Protein AF-A0A8W8P7L7-F1 (afdb_monomer_lite)

Organism: Magallana gigas (NCBI:txid29159)

Foldseek 3Di:
DPPPPPWAKDQLDQDDPVLLVVLLVLLLVLLLVLLVVVLVVLVVLCVVLVVPDDDDDDDDPDDDPPVVCVPPDDDDPPVVVVVVVPPDPDDPPVVVVVVVVVSVVSNLLSCLLCVLVVPDDPVRLSVQSSVLSNLCSQFLSVLSSFFPDSVLSSLLSNLLSLLLSQQSSDNPRHDGSLSSNVSSQPGQRDDDPCLQQDKTFGSMWIQDPVRDTDTQIDGSRCLSHQAWEWDQDPVVSDIWTWWFPDPPPRGRPCVRNAYTYFGWDQDPVVRFIDGRPRVCCQPPPPPIGTDDDDCSRPSNVDDDPRDPPGDPDPDPDD

Structure (mmCIF, N/CA/C/O backbone):
data_AF-A0A8W8P7L7-F1
#
_entry.id   AF-A0A8W8P7L7-F1
#
loop_
_atom_site.group_PDB
_atom_site.id
_atom_site.type_symbol
_atom_site.label_atom_id
_atom_site.label_alt_id
_atom_site.label_comp_id
_atom_site.label_asym_id
_atom_site.label_entity_id
_atom_site.label_seq_id
_atom_site.pdbx_PDB_ins_code
_atom_site.Cartn_x
_atom_site.Cartn_y
_atom_site.Cartn_z
_atom_site.occupancy
_atom_site.B_iso_or_equiv
_atom_site.auth_seq_id
_atom_site.auth_comp_id
_atom_site.auth_asym_id
_atom_site.auth_atom_id
_atom_site.pdbx_PDB_model_num
ATOM 1 N N . LYS A 1 1 ? 11.503 -33.683 -28.037 1.00 36.38 1 LYS A N 1
ATOM 2 C CA . LYS A 1 1 ? 11.821 -32.640 -27.029 1.00 36.38 1 LYS A CA 1
ATOM 3 C C . LYS A 1 1 ? 10.905 -31.449 -27.290 1.00 36.38 1 LYS A C 1
ATOM 5 O O . LYS A 1 1 ? 11.179 -30.701 -28.213 1.00 36.38 1 LYS A O 1
ATOM 10 N N . ILE A 1 2 ? 9.796 -31.320 -26.560 1.00 34.41 2 ILE A N 1
ATOM 11 C CA . ILE A 1 2 ? 8.957 -30.115 -26.628 1.00 34.41 2 ILE A CA 1
ATOM 12 C C . ILE A 1 2 ? 9.784 -29.004 -25.978 1.00 34.41 2 ILE A C 1
ATOM 14 O O . ILE A 1 2 ? 10.125 -29.116 -24.797 1.00 34.41 2 ILE A O 1
ATOM 18 N N . SER A 1 3 ? 10.207 -27.997 -26.749 1.00 38.12 3 SER A N 1
ATOM 19 C CA . SER A 1 3 ? 10.795 -26.798 -26.158 1.00 38.12 3 SER A CA 1
ATOM 20 C C . SER A 1 3 ? 9.755 -26.236 -25.200 1.00 38.12 3 SER A C 1
ATOM 22 O O . SER A 1 3 ? 8.607 -26.009 -25.576 1.00 38.12 3 SER A O 1
ATOM 24 N N . LYS A 1 4 ? 10.127 -26.048 -23.932 1.00 45.44 4 LYS A N 1
ATOM 25 C CA . LYS A 1 4 ? 9.378 -25.145 -23.061 1.00 45.44 4 LYS A CA 1
ATOM 26 C C . LYS A 1 4 ? 9.536 -23.764 -23.688 1.00 45.44 4 LYS A C 1
ATOM 28 O O . LYS A 1 4 ? 10.520 -23.083 -23.401 1.00 45.44 4 LYS A O 1
ATOM 33 N N . ASP A 1 5 ? 8.643 -23.414 -24.611 1.00 45.31 5 ASP A N 1
ATOM 34 C CA . ASP A 1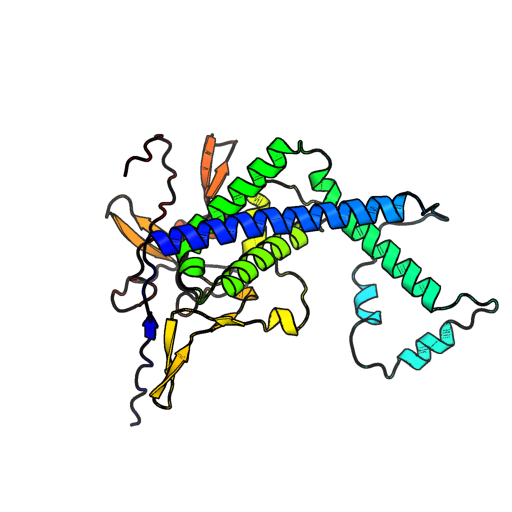 5 ? 8.558 -22.070 -25.161 1.00 45.31 5 ASP A CA 1
ATOM 35 C C . ASP A 1 5 ? 8.476 -21.133 -23.960 1.00 45.31 5 ASP A C 1
ATOM 37 O O . ASP A 1 5 ? 7.586 -21.229 -23.112 1.00 45.31 5 ASP A O 1
ATOM 41 N N . LYS A 1 6 ? 9.517 -20.314 -23.807 1.00 53.34 6 LYS A N 1
ATOM 42 C CA . LYS A 1 6 ? 9.618 -19.360 -22.711 1.00 53.34 6 LYS A CA 1
ATOM 43 C C . LYS A 1 6 ? 8.417 -18.435 -22.846 1.00 53.34 6 LYS A C 1
ATOM 45 O O . LYS A 1 6 ? 8.365 -17.657 -23.793 1.00 53.34 6 LYS A O 1
ATOM 50 N N . THR A 1 7 ? 7.472 -18.515 -21.911 1.00 58.00 7 THR A N 1
ATOM 51 C CA . THR A 1 7 ? 6.359 -17.566 -21.821 1.00 58.00 7 THR A CA 1
ATOM 52 C C . THR A 1 7 ? 6.950 -16.161 -21.760 1.00 58.00 7 THR A C 1
ATOM 54 O O . THR A 1 7 ? 7.559 -15.782 -20.752 1.00 58.00 7 THR A O 1
ATOM 57 N N . SER A 1 8 ? 6.847 -15.413 -22.855 1.00 69.69 8 SER A N 1
ATOM 58 C CA . SER A 1 8 ? 7.328 -14.040 -22.919 1.00 69.69 8 SER A CA 1
ATOM 59 C C . SER A 1 8 ? 6.357 -13.153 -22.148 1.00 69.69 8 SER A C 1
ATOM 61 O O . SER A 1 8 ? 5.135 -13.306 -22.242 1.00 69.69 8 SER A O 1
ATOM 63 N N . LYS A 1 9 ? 6.908 -12.248 -21.340 1.00 77.44 9 LYS A N 1
ATOM 64 C CA . LYS A 1 9 ? 6.133 -11.201 -20.679 1.00 77.44 9 LYS A CA 1
ATOM 65 C C . LYS A 1 9 ? 6.416 -9.875 -21.355 1.00 77.44 9 LYS A C 1
ATOM 67 O O . LYS A 1 9 ? 7.559 -9.609 -21.722 1.00 77.44 9 LYS A O 1
ATOM 72 N N . ARG A 1 10 ? 5.392 -9.039 -21.471 1.00 82.25 10 ARG A N 1
ATOM 73 C CA . ARG A 1 10 ? 5.502 -7.684 -22.010 1.00 82.25 10 ARG A CA 1
ATOM 74 C C . ARG A 1 10 ? 4.549 -6.763 -21.263 1.00 82.25 10 ARG A C 1
ATOM 76 O O . ARG A 1 10 ? 3.478 -7.191 -20.856 1.00 82.25 10 ARG A O 1
ATOM 83 N N . ILE A 1 11 ? 4.918 -5.502 -21.104 1.00 80.69 11 ILE A N 1
ATOM 84 C CA . ILE A 1 11 ? 4.016 -4.456 -20.616 1.00 80.69 11 ILE A CA 1
ATOM 85 C C . ILE A 1 11 ? 3.294 -3.859 -21.837 1.00 80.69 11 ILE A C 1
ATOM 87 O O . ILE A 1 11 ? 3.964 -3.485 -22.801 1.00 80.69 11 ILE A O 1
ATOM 91 N N . ARG A 1 12 ? 1.946 -3.834 -21.846 1.00 78.81 12 ARG A N 1
ATOM 92 C CA . ARG A 1 12 ? 1.149 -3.326 -22.992 1.00 78.81 12 ARG A CA 1
ATOM 93 C C . ARG A 1 12 ? 1.511 -1.885 -23.327 1.00 78.81 12 ARG A C 1
ATOM 95 O O . ARG A 1 12 ? 1.816 -1.580 -24.475 1.00 78.81 12 ARG A O 1
ATOM 102 N N . CYS A 1 13 ? 1.492 -1.042 -22.305 1.00 77.38 13 CYS A N 1
ATOM 103 C CA . CYS A 1 13 ? 1.903 0.350 -22.340 1.00 77.38 13 CYS A CA 1
ATOM 104 C C . CYS A 1 13 ? 2.628 0.655 -21.030 1.00 77.38 13 CYS A C 1
ATOM 106 O O . CYS A 1 13 ? 2.104 0.381 -19.945 1.00 77.38 13 CYS A O 1
ATOM 108 N N . TYR A 1 14 ? 3.854 1.165 -21.132 1.00 82.50 14 TYR A N 1
ATOM 109 C CA . TYR A 1 14 ? 4.524 1.714 -19.961 1.00 82.50 14 TYR A CA 1
ATOM 110 C C . TYR A 1 14 ? 3.780 2.985 -19.547 1.00 82.50 14 TYR A C 1
ATOM 112 O O . TYR A 1 14 ? 3.447 3.782 -20.428 1.00 82.50 14 TYR A O 1
ATOM 120 N N . PRO A 1 15 ? 3.465 3.149 -18.253 1.00 86.56 15 PRO A N 1
ATOM 121 C CA . PRO A 1 15 ? 2.869 4.383 -17.779 1.00 86.56 15 PRO A CA 1
ATOM 122 C C . PRO A 1 15 ? 3.865 5.526 -17.976 1.00 86.56 15 PRO A C 1
ATOM 124 O O . PRO A 1 15 ? 5.057 5.360 -17.717 1.00 86.56 15 PRO A O 1
ATOM 127 N N . ASN A 1 16 ? 3.381 6.662 -18.470 1.00 90.00 16 ASN A N 1
ATOM 128 C CA . ASN A 1 16 ? 4.173 7.890 -18.515 1.00 90.00 16 ASN A CA 1
ATOM 129 C C . ASN A 1 16 ? 4.132 8.602 -17.151 1.00 90.00 16 ASN A C 1
ATOM 131 O O . ASN A 1 16 ? 3.333 8.248 -16.285 1.00 90.00 16 ASN A O 1
ATOM 135 N N . GLU A 1 17 ? 4.958 9.630 -16.972 1.00 90.25 17 GLU A N 1
ATOM 136 C CA . GLU A 1 17 ? 5.083 10.347 -15.695 1.00 90.25 17 GLU A CA 1
ATOM 137 C C . GLU A 1 17 ? 3.751 10.936 -15.200 1.00 90.25 17 GLU A C 1
ATOM 139 O O . GLU A 1 17 ? 3.424 10.830 -14.020 1.00 90.25 17 GLU A O 1
ATOM 144 N N . ALA A 1 18 ? 2.928 11.481 -16.102 1.00 92.94 18 ALA A N 1
ATOM 145 C CA . ALA A 1 18 ? 1.621 12.038 -15.750 1.00 92.94 18 ALA A CA 1
ATOM 146 C C . ALA A 1 18 ? 0.628 10.958 -15.282 1.00 92.94 18 ALA A C 1
ATOM 148 O O . ALA A 1 18 ? -0.155 11.175 -14.355 1.00 92.94 18 ALA A O 1
ATOM 149 N N . GLU A 1 19 ? 0.654 9.775 -15.903 1.00 92.62 19 GLU A N 1
ATOM 150 C CA . GLU A 1 19 ? -0.141 8.629 -15.463 1.00 92.62 19 GLU A CA 1
ATOM 151 C C . GLU A 1 19 ? 0.320 8.115 -14.098 1.00 92.62 19 GLU A C 1
ATOM 153 O O . GLU A 1 19 ? -0.528 7.788 -13.266 1.00 92.62 19 GLU A O 1
ATOM 158 N N . VAL A 1 20 ? 1.635 8.061 -13.864 1.00 94.38 20 VAL A N 1
ATOM 159 C CA . VAL A 1 20 ? 2.210 7.669 -12.571 1.00 94.38 20 VAL A CA 1
ATOM 160 C C . VAL A 1 20 ? 1.758 8.644 -11.483 1.00 94.38 20 VAL A C 1
ATOM 162 O O . VAL A 1 20 ? 1.161 8.203 -10.500 1.00 94.38 20 VAL A O 1
ATOM 165 N N . ALA A 1 21 ? 1.915 9.954 -11.699 1.00 94.94 21 ALA A N 1
ATOM 166 C CA . ALA A 1 21 ? 1.480 10.994 -10.765 1.00 94.94 21 ALA A CA 1
ATOM 167 C C . ALA A 1 21 ? -0.012 10.871 -10.407 1.00 94.94 21 ALA A C 1
ATOM 169 O O . ALA A 1 21 ? -0.375 10.853 -9.232 1.00 94.94 21 ALA A O 1
ATOM 170 N N . LYS A 1 22 ? -0.876 10.676 -11.412 1.00 96.38 22 LYS A N 1
ATOM 171 C CA . LYS A 1 22 ? -2.321 10.501 -11.205 1.00 96.38 22 LYS A CA 1
ATOM 172 C C . LYS A 1 22 ? -2.662 9.247 -10.397 1.00 96.38 22 LYS A C 1
ATOM 174 O O . LYS A 1 22 ? -3.600 9.245 -9.602 1.00 96.38 22 LYS A O 1
ATOM 179 N N . VAL A 1 23 ? -1.951 8.146 -10.634 1.00 96.38 23 VAL A N 1
ATOM 180 C CA . VAL A 1 23 ? -2.164 6.890 -9.903 1.00 96.38 23 VAL A CA 1
ATOM 181 C C . VAL A 1 23 ? -1.715 7.017 -8.446 1.00 96.38 23 VAL A C 1
ATOM 183 O O . VAL A 1 23 ? -2.402 6.502 -7.562 1.00 96.38 23 VAL A O 1
ATOM 186 N N . ILE A 1 24 ? -0.606 7.716 -8.196 1.00 96.00 24 ILE A N 1
ATOM 187 C CA . ILE A 1 24 ? -0.112 8.016 -6.848 1.00 96.00 24 ILE A CA 1
ATOM 188 C C . ILE A 1 24 ? -1.120 8.877 -6.087 1.00 96.00 24 ILE A C 1
ATOM 190 O O . ILE A 1 24 ? -1.548 8.484 -5.004 1.00 96.00 24 ILE A O 1
ATOM 194 N N . GLU A 1 25 ? -1.556 9.993 -6.673 1.00 97.25 25 GLU A N 1
ATOM 195 C CA . GLU A 1 25 ? -2.561 10.884 -6.082 1.00 97.25 25 GLU A CA 1
ATOM 196 C C . GLU A 1 25 ? -3.833 10.106 -5.717 1.00 97.25 25 GLU A C 1
ATOM 198 O O . GLU A 1 25 ? -4.273 10.112 -4.565 1.00 97.25 25 GLU A O 1
ATOM 203 N N . LEU A 1 26 ? -4.358 9.315 -6.662 1.00 98.19 26 LEU A N 1
ATOM 204 C CA . LEU A 1 26 ? -5.533 8.475 -6.437 1.00 98.19 26 LEU A CA 1
ATOM 205 C C . LEU A 1 26 ? -5.343 7.497 -5.268 1.00 98.19 26 LEU A C 1
ATOM 207 O O . LEU A 1 26 ? -6.262 7.295 -4.468 1.00 98.19 26 LEU A O 1
ATOM 211 N N . PHE A 1 27 ? -4.181 6.847 -5.180 1.00 98.50 27 PHE A N 1
ATOM 212 C CA . PHE A 1 27 ? -3.879 5.918 -4.094 1.00 98.50 27 PHE A CA 1
ATOM 213 C C . PHE A 1 27 ? -3.847 6.636 -2.739 1.00 98.50 27 PHE A C 1
ATOM 215 O O . PHE A 1 27 ? -4.491 6.172 -1.792 1.00 98.50 27 PHE A O 1
ATOM 222 N N . GLN A 1 28 ? -3.147 7.771 -2.657 1.00 97.75 28 GLN A N 1
ATOM 223 C CA . GLN A 1 28 ? -2.995 8.552 -1.430 1.00 97.75 28 GLN A CA 1
ATOM 224 C C . GLN A 1 28 ? -4.341 9.065 -0.921 1.00 97.75 28 GLN A C 1
ATOM 226 O O . GLN A 1 28 ? -4.713 8.803 0.228 1.00 97.75 28 GLN A O 1
ATOM 231 N N . GLU A 1 29 ? -5.115 9.719 -1.790 1.00 97.69 29 GLU A N 1
ATOM 232 C CA . GLU A 1 29 ? -6.445 10.224 -1.454 1.00 97.69 29 GLU A CA 1
ATOM 233 C C . GLU A 1 29 ? -7.356 9.098 -0.972 1.00 97.69 29 GLU A C 1
ATOM 235 O O . GLU A 1 29 ? -8.024 9.217 0.063 1.00 97.69 29 GLU A O 1
ATOM 240 N N . ARG A 1 30 ? -7.368 7.967 -1.692 1.00 97.88 30 ARG A N 1
ATOM 241 C CA . ARG A 1 30 ? -8.214 6.828 -1.340 1.00 97.88 30 ARG A CA 1
ATOM 242 C C . ARG A 1 30 ? -7.846 6.244 0.013 1.00 97.88 30 ARG A C 1
ATOM 244 O O . ARG A 1 30 ? -8.758 5.897 0.771 1.00 97.88 30 ARG A O 1
ATOM 251 N N . LEU A 1 31 ? -6.557 6.097 0.303 1.00 98.19 31 LEU A N 1
ATOM 252 C CA . LEU A 1 31 ? -6.066 5.549 1.562 1.00 98.19 31 LEU A CA 1
ATOM 253 C C . LEU A 1 31 ? -6.519 6.432 2.726 1.00 98.19 31 LEU A C 1
ATOM 255 O O . LEU A 1 31 ? -7.215 5.940 3.621 1.00 98.19 31 LEU A O 1
ATOM 259 N N . VAL A 1 32 ? -6.227 7.736 2.659 1.00 96.69 32 VAL A N 1
ATOM 260 C CA . VAL A 1 32 ? -6.590 8.714 3.697 1.00 96.69 32 VAL A CA 1
ATOM 261 C C . VAL A 1 32 ? -8.104 8.733 3.919 1.00 96.69 32 VAL A C 1
ATOM 263 O O . VAL A 1 32 ? -8.594 8.562 5.039 1.00 96.69 32 VAL A O 1
ATOM 266 N N . LEU A 1 33 ? -8.878 8.858 2.839 1.00 96.12 33 LEU A N 1
ATOM 267 C CA . LEU A 1 33 ? -10.338 8.899 2.884 1.00 96.12 33 LEU A CA 1
ATOM 268 C C . LEU A 1 33 ? -10.941 7.602 3.438 1.00 96.12 33 LEU A C 1
ATOM 270 O O . LEU A 1 33 ? -11.902 7.634 4.214 1.00 96.12 33 LEU A O 1
ATOM 274 N N . THR A 1 34 ? -10.402 6.445 3.062 1.00 96.81 34 THR A N 1
ATOM 275 C CA . THR A 1 34 ? -10.917 5.147 3.518 1.00 96.81 34 THR A CA 1
ATOM 276 C C . THR A 1 34 ? -10.604 4.913 4.985 1.00 96.81 34 THR A C 1
ATOM 278 O O . THR A 1 34 ? -11.473 4.430 5.718 1.00 96.81 34 THR A O 1
ATOM 281 N N . PHE A 1 35 ? -9.408 5.287 5.434 1.00 95.38 35 PHE A N 1
ATOM 282 C CA . PHE A 1 35 ? -9.042 5.225 6.841 1.00 95.38 35 PHE A CA 1
ATOM 283 C C . PHE A 1 35 ? -9.960 6.124 7.676 1.00 95.38 35 PHE A C 1
ATOM 285 O O . PHE A 1 35 ? -10.591 5.646 8.622 1.00 95.38 35 PHE A O 1
ATOM 292 N N . ASN A 1 36 ? -10.139 7.385 7.273 1.00 92.62 36 ASN A N 1
ATOM 293 C CA . ASN A 1 36 ? -11.020 8.326 7.963 1.00 92.62 36 ASN A CA 1
ATOM 294 C C . ASN A 1 36 ? -12.473 7.825 8.027 1.00 92.62 36 ASN A C 1
ATOM 296 O O . ASN A 1 36 ? -13.093 7.825 9.091 1.00 92.62 36 ASN A O 1
ATOM 300 N N . ARG A 1 37 ? -13.002 7.253 6.937 1.00 92.88 37 ARG A N 1
ATOM 301 C CA . ARG A 1 37 ? -14.327 6.602 6.946 1.00 92.88 37 ARG A CA 1
ATOM 302 C C . ARG A 1 37 ? -14.422 5.455 7.954 1.00 92.88 37 ARG A C 1
ATOM 304 O O . ARG A 1 37 ? -15.474 5.266 8.570 1.00 92.88 37 ARG A O 1
ATOM 311 N N . LYS A 1 38 ? -13.361 4.658 8.119 1.00 91.50 38 LYS A N 1
ATOM 312 C CA . LYS A 1 38 ? -13.318 3.581 9.121 1.00 91.50 38 LYS A CA 1
ATOM 313 C C . LYS A 1 38 ? -13.277 4.149 10.536 1.00 91.50 38 LYS A C 1
ATOM 315 O O . LYS A 1 38 ? -14.067 3.687 11.355 1.00 91.50 38 LYS A O 1
ATOM 320 N N . LYS A 1 39 ? -12.451 5.167 10.793 1.00 90.12 39 LYS A N 1
ATOM 321 C CA . LYS A 1 39 ? -12.397 5.891 12.073 1.00 90.12 39 LYS A CA 1
ATOM 322 C C . LYS A 1 39 ? -13.782 6.405 12.471 1.00 90.12 39 LYS A C 1
ATOM 324 O O . LYS A 1 39 ? -14.317 5.978 13.492 1.00 90.12 39 LYS A O 1
ATOM 329 N N . THR A 1 40 ? -14.434 7.188 11.607 1.00 89.38 40 THR A N 1
ATOM 330 C CA . THR A 1 40 ? -15.790 7.711 11.857 1.00 89.38 40 THR A CA 1
ATOM 331 C C . THR A 1 40 ? -16.809 6.594 12.080 1.00 89.38 40 THR A C 1
ATOM 333 O O . THR A 1 40 ? -17.683 6.705 12.938 1.00 89.38 40 THR A O 1
ATOM 336 N N . LYS A 1 41 ? -16.708 5.484 11.334 1.00 90.75 41 LYS A N 1
ATOM 337 C CA . LYS A 1 41 ? -17.575 4.319 11.545 1.00 90.75 41 LYS A CA 1
ATOM 338 C C . LYS A 1 41 ? -17.418 3.748 12.958 1.00 90.75 41 LYS A C 1
ATOM 340 O O . LYS A 1 41 ? -18.431 3.425 13.572 1.00 90.75 41 LYS A O 1
ATOM 345 N N . TYR A 1 42 ? -16.194 3.572 13.453 1.00 88.44 42 TYR A N 1
ATOM 346 C CA . TYR A 1 42 ? -15.963 3.006 14.785 1.00 88.44 42 TYR A CA 1
ATOM 347 C C . TYR A 1 42 ? -16.351 3.981 15.900 1.00 88.44 42 TYR A C 1
ATOM 349 O O . TYR A 1 42 ? -17.032 3.565 16.833 1.00 88.44 42 TYR A O 1
ATOM 357 N N . GLN A 1 43 ? -16.078 5.277 15.741 1.00 87.50 43 GLN A N 1
ATOM 358 C CA . GLN A 1 43 ? -16.570 6.314 16.657 1.00 87.50 43 GLN A CA 1
ATOM 359 C C . GLN A 1 43 ? -18.104 6.324 16.746 1.00 87.50 43 GLN A C 1
ATOM 361 O O . GLN A 1 43 ? -18.665 6.367 17.837 1.00 87.50 43 GLN A O 1
ATOM 366 N N . ARG A 1 44 ? -18.803 6.185 15.609 1.00 85.56 44 ARG A N 1
ATOM 367 C CA . ARG A 1 44 ? -20.271 6.074 15.588 1.00 85.56 44 ARG A CA 1
ATOM 368 C C . ARG A 1 44 ? -20.779 4.824 16.311 1.00 85.56 44 ARG A C 1
ATOM 370 O O . ARG A 1 44 ? -21.789 4.879 16.997 1.00 85.56 44 ARG A O 1
ATOM 377 N N . ILE A 1 45 ? -20.084 3.692 16.184 1.00 84.31 45 ILE A N 1
ATOM 378 C CA . ILE A 1 45 ? -20.447 2.472 16.924 1.00 84.31 45 ILE A CA 1
ATOM 379 C C . ILE A 1 45 ? -20.360 2.716 18.435 1.00 84.31 45 ILE A C 1
ATOM 381 O O . ILE A 1 45 ? -21.221 2.240 19.173 1.00 84.31 45 ILE A O 1
ATOM 385 N N . LEU A 1 46 ? -19.349 3.458 18.894 1.00 83.00 46 LEU A N 1
ATOM 386 C CA . LEU A 1 46 ? -19.207 3.801 20.308 1.00 83.00 46 LEU A CA 1
ATOM 387 C C . LEU A 1 46 ? -20.272 4.780 20.786 1.00 83.00 46 LEU A C 1
ATOM 389 O O . LEU A 1 46 ? -20.776 4.591 21.887 1.00 83.00 46 LEU A O 1
ATOM 393 N N . SER A 1 47 ? -20.673 5.766 19.982 1.00 81.38 47 SER A N 1
ATOM 394 C CA . SER A 1 47 ? -21.771 6.657 20.371 1.00 81.38 47 SER A CA 1
ATOM 395 C C . SER A 1 47 ? -23.114 5.917 20.429 1.00 81.38 47 SER A C 1
ATOM 397 O O . SER A 1 47 ? -23.836 6.030 21.416 1.00 81.38 47 SER A O 1
ATOM 399 N N . GLU A 1 48 ? -23.423 5.079 19.435 1.00 80.69 48 GLU A N 1
ATOM 400 C CA . GLU A 1 48 ? -24.662 4.287 19.384 1.00 80.69 48 GLU A CA 1
ATOM 401 C C . GLU A 1 48 ? -24.774 3.282 20.546 1.00 80.69 48 GLU A C 1
ATOM 403 O O . GLU A 1 48 ? -25.849 3.109 21.126 1.00 80.69 48 GLU A O 1
ATOM 408 N N . LEU A 1 49 ? -23.670 2.603 20.884 1.00 75.62 49 LEU A N 1
ATOM 409 C CA . LEU A 1 49 ? -23.640 1.558 21.915 1.00 75.62 49 LEU A CA 1
ATOM 410 C C . LEU A 1 49 ? -23.268 2.085 23.309 1.00 75.62 49 LEU A C 1
ATOM 412 O O . LEU A 1 49 ? -23.554 1.414 24.297 1.00 75.62 49 LEU A O 1
ATOM 416 N N . GLY A 1 50 ? -22.650 3.263 23.404 1.00 57.28 50 GLY A N 1
ATOM 417 C CA . GLY A 1 50 ? -22.292 3.932 24.657 1.00 57.28 50 GLY A CA 1
ATOM 418 C C . GLY A 1 50 ? -23.456 4.696 25.288 1.00 57.28 50 GLY A C 1
ATOM 419 O O . GLY A 1 50 ? -23.561 4.726 26.508 1.00 57.28 50 GLY A O 1
ATOM 420 N N . VAL A 1 51 ? -24.385 5.225 24.482 1.00 48.44 51 VAL A N 1
ATOM 421 C CA . VAL A 1 51 ? -25.583 5.936 24.976 1.00 48.44 51 VAL A CA 1
ATOM 422 C C . VAL A 1 51 ? -26.675 4.971 25.482 1.00 48.44 51 VAL A C 1
ATOM 424 O O . VAL A 1 51 ? -27.565 5.387 26.215 1.00 48.44 51 VAL A O 1
ATOM 427 N N . ASN A 1 52 ? -26.596 3.667 25.174 1.00 40.25 52 ASN A N 1
ATOM 428 C CA . ASN A 1 52 ? -27.653 2.687 25.488 1.00 40.25 52 ASN A CA 1
ATOM 429 C C . ASN A 1 52 ? -27.209 1.420 26.248 1.00 40.25 52 ASN A C 1
ATOM 431 O O . ASN A 1 52 ? -27.996 0.481 26.369 1.00 40.25 52 ASN A O 1
ATOM 435 N N . ALA A 1 53 ? -25.989 1.353 26.782 1.00 38.28 53 ALA A N 1
ATOM 436 C CA . ALA A 1 53 ? -25.524 0.172 27.514 1.00 38.28 53 ALA A CA 1
ATOM 437 C C . ALA A 1 53 ? -25.268 0.489 28.991 1.00 38.28 53 ALA A C 1
ATOM 439 O O . ALA A 1 53 ? -24.132 0.740 29.386 1.00 38.28 53 ALA A O 1
ATOM 440 N N . LYS A 1 54 ? -26.316 0.407 29.824 1.00 30.39 54 LYS A N 1
ATOM 441 C CA . LYS A 1 54 ? -26.114 0.059 31.237 1.00 30.39 54 LYS A CA 1
ATOM 442 C C . LYS A 1 54 ? -25.574 -1.379 31.278 1.00 30.39 54 LYS A C 1
ATOM 444 O O . LYS A 1 54 ? -26.267 -2.269 30.782 1.00 30.39 54 LYS A O 1
ATOM 449 N N . PRO A 1 55 ? -24.372 -1.629 31.819 1.00 35.81 55 PRO A N 1
ATOM 450 C CA . PRO A 1 55 ? -23.898 -2.981 32.043 1.00 35.81 55 PRO A CA 1
ATOM 451 C C . PRO A 1 55 ? -24.551 -3.522 33.319 1.00 35.81 55 PRO A C 1
ATOM 453 O O . PRO A 1 55 ? -24.585 -2.845 34.347 1.00 35.81 55 PRO A O 1
ATOM 456 N N . HIS A 1 56 ? -25.088 -4.734 33.252 1.00 31.53 56 HIS A N 1
ATOM 457 C CA . HIS A 1 56 ? -25.341 -5.540 34.439 1.00 31.53 56 HIS A CA 1
ATOM 458 C C . HIS A 1 56 ? -24.282 -6.637 34.459 1.00 31.53 56 HIS A C 1
ATOM 460 O O . HIS A 1 56 ? -24.238 -7.418 33.512 1.00 31.53 56 HIS A O 1
ATOM 466 N N . CYS A 1 57 ? -23.480 -6.626 35.534 1.00 31.50 57 CYS A N 1
ATOM 467 C CA . CYS A 1 57 ? -22.469 -7.610 35.948 1.00 31.50 57 CYS A CA 1
ATOM 468 C C . CYS A 1 57 ? -21.286 -7.737 34.961 1.00 31.50 57 CYS A C 1
ATOM 470 O O . CYS A 1 57 ? -21.472 -7.961 33.777 1.00 31.50 57 CYS A O 1
ATOM 472 N N . GLY A 1 58 ? -20.037 -7.456 35.332 1.00 34.91 58 GLY A N 1
ATOM 473 C CA . GLY A 1 58 ? -19.344 -7.954 36.515 1.00 34.91 58 GLY A CA 1
ATOM 474 C C . GLY A 1 58 ? -18.688 -9.277 36.123 1.00 34.91 58 GLY A C 1
ATOM 475 O O . GLY A 1 58 ? -19.422 -10.236 35.940 1.00 34.91 58 GLY A O 1
ATOM 476 N N . GLU A 1 59 ? -17.353 -9.261 36.010 1.00 30.23 59 GLU A N 1
ATOM 477 C CA . GLU A 1 59 ? -16.402 -10.386 35.870 1.00 30.23 59 GLU A CA 1
ATOM 478 C C . GLU A 1 59 ? -15.625 -10.503 34.539 1.00 30.23 59 GLU A C 1
ATOM 480 O O . GLU A 1 59 ? -16.187 -10.645 33.460 1.00 30.23 59 GLU A O 1
ATOM 485 N N . ALA A 1 60 ? -14.298 -10.445 34.724 1.00 31.91 60 ALA A N 1
ATOM 486 C CA . ALA A 1 60 ? -13.188 -11.032 33.970 1.00 31.91 60 ALA A CA 1
ATOM 487 C C . ALA A 1 60 ? -13.025 -10.727 32.466 1.00 31.91 60 ALA A C 1
ATOM 489 O O . ALA A 1 60 ? -13.567 -11.398 31.595 1.00 31.91 60 ALA A O 1
ATOM 490 N N . ASP A 1 61 ? -12.113 -9.792 32.180 1.00 39.03 61 ASP A N 1
ATOM 491 C CA . ASP A 1 61 ? -11.393 -9.672 30.909 1.00 39.03 61 ASP A CA 1
ATOM 492 C C . ASP A 1 61 ? -10.376 -10.821 30.757 1.00 39.03 61 ASP A C 1
ATOM 494 O O . ASP A 1 61 ? -9.190 -10.593 30.950 1.00 39.03 61 ASP A O 1
ATOM 498 N N . HIS A 1 62 ? -10.790 -12.045 30.420 1.00 35.19 62 HIS A N 1
ATOM 499 C CA . HIS A 1 62 ? -9.878 -13.074 29.893 1.00 35.19 62 HIS A CA 1
ATOM 500 C C . HIS A 1 62 ? -10.651 -14.088 29.016 1.00 35.19 62 HIS A C 1
ATOM 502 O O . HIS A 1 62 ? -11.679 -14.599 29.435 1.00 35.19 62 HIS A O 1
ATOM 508 N N . GLU A 1 63 ? -10.120 -14.370 27.812 1.00 36.19 63 GLU A N 1
ATOM 509 C CA . GLU A 1 63 ? -10.388 -15.566 26.964 1.00 36.19 63 GLU A CA 1
ATOM 510 C C . GLU A 1 63 ? -11.548 -15.619 25.931 1.00 36.19 63 GLU A C 1
ATOM 512 O O . GLU A 1 63 ? -11.879 -16.691 25.442 1.00 36.19 63 GLU A O 1
ATOM 517 N N . ASP A 1 64 ? -12.081 -14.505 25.419 1.00 41.16 64 ASP A N 1
ATOM 518 C CA . ASP A 1 64 ? -13.237 -14.574 24.484 1.00 41.16 64 ASP A CA 1
ATOM 519 C C . ASP A 1 64 ? -12.941 -14.634 22.957 1.00 41.16 64 ASP A C 1
ATOM 521 O O . ASP A 1 64 ? -13.866 -14.515 22.142 1.00 41.16 64 ASP A O 1
ATOM 525 N N . GLU A 1 65 ? -11.687 -14.790 22.502 1.00 43.03 65 GLU A N 1
ATOM 526 C CA . GLU A 1 65 ? -11.392 -14.850 21.048 1.00 43.03 65 GLU A CA 1
ATOM 527 C C . GLU A 1 65 ? -11.322 -16.264 20.444 1.00 43.03 65 GLU A C 1
ATOM 529 O O . GLU A 1 65 ? -11.594 -16.394 19.245 1.00 43.03 65 GLU A O 1
ATOM 534 N N . GLU A 1 66 ? -11.051 -17.316 21.225 1.00 40.41 66 GLU A N 1
ATOM 535 C CA . GLU A 1 66 ? -10.992 -18.699 20.708 1.00 40.41 66 GLU A CA 1
ATOM 536 C C . GLU A 1 66 ? -12.355 -19.414 20.715 1.00 40.41 66 GLU A C 1
ATOM 538 O O . GLU A 1 66 ? -12.657 -20.170 19.788 1.00 40.41 66 GLU A O 1
ATOM 543 N N . ASP A 1 67 ? -13.262 -19.079 21.636 1.00 35.53 67 ASP A N 1
ATOM 544 C CA . ASP A 1 67 ? -14.572 -19.746 21.730 1.00 35.53 67 ASP A CA 1
ATOM 545 C C . ASP A 1 67 ? -15.578 -19.333 20.639 1.00 35.53 67 ASP A C 1
ATOM 547 O O . ASP A 1 67 ? -16.610 -19.980 20.422 1.00 35.53 67 ASP A O 1
ATOM 551 N N . MET A 1 68 ? -15.281 -18.274 19.879 1.00 41.28 68 MET A N 1
ATOM 552 C CA . MET A 1 68 ? -16.209 -17.721 18.889 1.00 41.28 68 MET A CA 1
ATOM 553 C C . MET A 1 68 ? -15.999 -18.228 17.454 1.00 41.28 68 MET A C 1
ATOM 555 O O . MET A 1 68 ? -16.875 -18.030 16.603 1.00 41.28 68 MET A O 1
ATOM 559 N N . GLU A 1 69 ? -14.896 -18.925 17.160 1.00 39.53 69 GLU A N 1
ATOM 560 C CA . GLU A 1 69 ? -14.752 -19.637 15.878 1.00 39.53 69 GLU A CA 1
ATOM 561 C C . GLU A 1 69 ? -15.592 -20.925 15.836 1.00 39.53 69 GLU A C 1
ATOM 563 O O . GLU A 1 69 ? -16.003 -21.352 14.757 1.00 39.53 69 GLU A O 1
ATOM 568 N N . MET A 1 70 ? -16.012 -21.445 16.996 1.00 35.56 70 MET A N 1
ATOM 569 C CA . MET A 1 70 ? -16.879 -22.625 17.094 1.00 35.56 70 MET A CA 1
ATOM 570 C C . MET A 1 70 ? -18.348 -22.365 16.701 1.00 35.56 70 MET A C 1
ATOM 572 O O . MET A 1 70 ? -19.085 -23.304 16.404 1.00 35.56 70 MET A O 1
ATOM 576 N N . ILE A 1 71 ? -18.809 -21.105 16.692 1.00 39.75 71 ILE A N 1
ATOM 577 C CA . ILE A 1 71 ? -20.236 -20.777 16.480 1.00 39.75 71 ILE A CA 1
ATOM 578 C C . ILE A 1 71 ? -20.534 -20.320 15.042 1.00 39.75 71 ILE A C 1
ATOM 580 O O . ILE A 1 71 ? -21.678 -20.426 14.589 1.00 39.75 71 ILE A O 1
ATOM 584 N N . ILE A 1 72 ? -19.533 -19.822 14.305 1.00 39.28 72 ILE A N 1
ATOM 585 C CA . ILE A 1 72 ? -19.742 -19.181 12.990 1.00 39.28 72 ILE A CA 1
ATOM 586 C C . ILE A 1 72 ? -19.053 -19.944 11.835 1.00 39.28 72 ILE A C 1
ATOM 588 O O . ILE A 1 72 ? -19.366 -19.692 10.669 1.00 39.28 72 ILE A O 1
ATOM 592 N N . GLY A 1 73 ? -18.190 -20.924 12.122 1.00 32.25 73 GLY A N 1
ATOM 593 C CA . GLY A 1 73 ? -17.541 -21.772 11.117 1.00 32.25 73 GLY A CA 1
ATOM 594 C C . GLY A 1 73 ? -18.247 -23.114 10.881 1.00 32.25 73 GLY A C 1
ATOM 595 O O . GLY A 1 73 ? -18.312 -23.943 11.774 1.00 32.25 73 GLY A O 1
ATOM 596 N N . GLU A 1 74 ? -18.697 -23.322 9.640 1.00 34.16 74 GLU A N 1
ATOM 597 C CA . GLU A 1 74 ? -18.912 -24.621 8.971 1.00 34.16 74 GLU A CA 1
ATOM 598 C C . GLU A 1 74 ? -20.156 -25.475 9.327 1.00 34.16 74 GLU A C 1
ATOM 600 O O . GLU A 1 74 ? -20.316 -26.053 10.395 1.00 34.16 74 GLU A O 1
ATOM 605 N N . THR A 1 75 ? -21.044 -25.592 8.326 1.00 37.62 75 THR A N 1
ATOM 606 C CA . THR A 1 75 ? -21.875 -26.774 8.001 1.00 37.62 75 THR A CA 1
ATOM 607 C C . THR A 1 75 ? -22.330 -27.649 9.175 1.00 37.62 75 THR A C 1
ATOM 609 O O . THR A 1 75 ? -21.839 -28.739 9.453 1.00 37.62 75 THR A O 1
ATOM 612 N N . TYR A 1 76 ? -23.368 -27.150 9.832 1.00 38.81 76 TYR A N 1
ATOM 613 C CA . TYR A 1 76 ? -23.984 -27.703 11.023 1.00 38.81 76 TYR A CA 1
ATOM 614 C C . TYR A 1 76 ? -24.777 -29.012 10.814 1.00 38.81 76 TYR A C 1
ATOM 616 O O . TYR A 1 76 ? -25.906 -28.991 10.324 1.00 38.81 76 TYR A O 1
ATOM 624 N N . SER A 1 77 ? -24.280 -30.121 11.372 1.00 38.38 77 SER A N 1
ATOM 625 C CA . SER A 1 77 ? -25.126 -31.227 11.875 1.00 38.38 77 SER A CA 1
ATOM 626 C C . SER A 1 77 ? -25.331 -31.163 13.402 1.00 38.38 77 SER A C 1
ATOM 628 O O . SER A 1 77 ? -26.332 -31.662 13.916 1.00 38.38 77 SER A O 1
ATOM 630 N N . LYS A 1 78 ? -24.465 -30.442 14.138 1.00 39.84 78 LYS A N 1
ATOM 631 C CA . LYS A 1 78 ? -24.525 -30.272 15.608 1.00 39.84 78 LYS A CA 1
ATOM 632 C C . LYS A 1 78 ? -25.302 -29.035 16.117 1.00 39.84 78 LYS A C 1
ATOM 634 O O . LYS A 1 78 ? -25.489 -28.893 17.323 1.00 39.84 78 LYS A O 1
ATOM 639 N N . ALA A 1 79 ? -25.871 -28.191 15.241 1.00 43.44 79 ALA A N 1
ATOM 640 C CA . ALA A 1 79 ? -26.674 -27.001 15.630 1.00 43.44 79 ALA A CA 1
ATOM 641 C C . ALA A 1 79 ? -27.950 -27.406 16.339 1.00 43.44 79 ALA A C 1
ATOM 643 O O . ALA A 1 79 ? -28.517 -26.647 17.122 1.0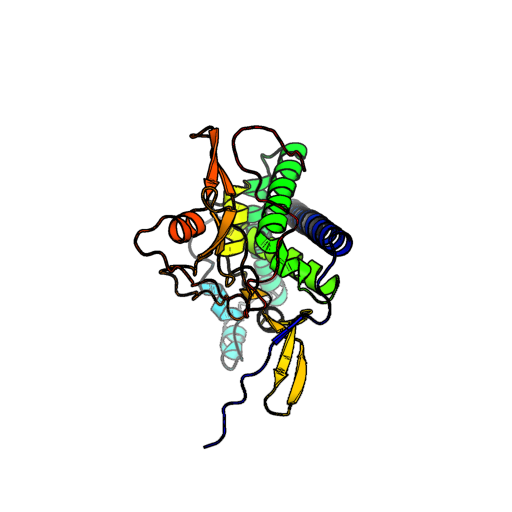0 43.44 79 ALA A O 1
ATOM 644 N N . ARG A 1 80 ? -28.420 -28.616 16.034 1.00 38.53 80 ARG A N 1
ATOM 645 C CA . ARG A 1 80 ? -29.603 -29.194 16.647 1.00 38.53 80 ARG A CA 1
ATOM 646 C C . ARG A 1 80 ? -29.410 -29.389 18.149 1.00 38.53 80 ARG A C 1
ATOM 648 O O . ARG A 1 80 ? -30.356 -29.171 18.893 1.00 38.53 80 ARG A O 1
ATOM 655 N N . CYS A 1 81 ? -28.196 -29.730 18.582 1.00 40.00 81 CYS A N 1
ATOM 656 C CA . CYS A 1 81 ? -27.877 -29.939 19.991 1.00 40.00 81 CYS A CA 1
ATOM 657 C C . CYS A 1 81 ? -27.853 -28.607 20.750 1.00 40.00 81 CYS A C 1
ATOM 659 O O . CYS A 1 81 ? -28.532 -28.483 21.760 1.00 40.00 81 CYS A O 1
ATOM 661 N N . ILE A 1 82 ? -27.212 -27.572 20.198 1.00 43.69 82 ILE A N 1
ATOM 662 C CA . ILE A 1 82 ? -27.162 -26.238 20.821 1.00 43.69 82 ILE A CA 1
ATOM 663 C C . ILE A 1 82 ? -28.562 -25.601 20.877 1.00 43.69 82 ILE A C 1
ATOM 665 O O . ILE A 1 82 ? -28.951 -25.019 21.886 1.00 43.69 82 ILE A O 1
ATOM 669 N N . ARG A 1 83 ? -29.387 -25.787 19.838 1.00 41.16 83 ARG A N 1
ATOM 670 C CA . ARG A 1 83 ? -30.778 -25.299 19.811 1.00 41.16 83 ARG A CA 1
ATOM 671 C C . ARG A 1 83 ? -31.667 -25.930 20.893 1.00 41.16 83 ARG A C 1
ATOM 673 O O . ARG A 1 83 ? -32.654 -25.310 21.285 1.00 41.16 83 ARG A O 1
ATOM 680 N N . ASN A 1 84 ? -31.326 -27.128 21.367 1.00 40.66 84 ASN A N 1
ATOM 681 C CA . ASN A 1 84 ? -32.084 -27.838 22.397 1.00 40.66 84 ASN A CA 1
ATOM 682 C C . ASN A 1 84 ? -31.581 -27.542 23.820 1.00 40.66 84 ASN A C 1
ATOM 684 O O . ASN A 1 84 ? -32.390 -27.576 24.743 1.00 40.66 84 ASN A O 1
ATOM 688 N N . SER A 1 85 ? -30.308 -27.169 23.993 1.00 40.03 85 SER A N 1
ATOM 689 C CA . SER A 1 85 ? -29.732 -26.803 25.299 1.00 40.03 85 SER A CA 1
ATOM 690 C C . SER A 1 85 ? -30.180 -25.430 25.824 1.00 40.03 85 SER A C 1
ATOM 692 O O . SER A 1 85 ? -30.065 -25.166 27.013 1.00 40.03 85 SER A O 1
ATOM 694 N N . PHE A 1 86 ? -30.735 -24.561 24.969 1.00 44.34 86 PHE A N 1
ATOM 695 C CA . PHE A 1 86 ? -31.222 -23.225 25.354 1.00 44.34 86 PHE A CA 1
ATOM 696 C C . PHE A 1 86 ? -32.741 -23.142 25.570 1.00 44.34 86 PHE A C 1
ATOM 698 O O . PHE A 1 86 ? -33.321 -22.055 25.528 1.00 44.34 86 PHE A O 1
ATOM 705 N N . ARG A 1 87 ? -33.415 -24.266 25.846 1.00 40.75 87 ARG A N 1
ATOM 706 C CA . ARG A 1 87 ? -34.772 -24.242 26.420 1.00 40.75 87 ARG A CA 1
ATOM 707 C C . ARG A 1 87 ? -34.700 -24.006 27.932 1.00 40.75 87 ARG A C 1
ATOM 709 O O . ARG A 1 87 ? -35.128 -24.841 28.718 1.00 40.75 87 ARG A O 1
ATOM 716 N N . PHE A 1 88 ? -34.168 -22.853 28.331 1.00 42.81 88 PHE A N 1
ATOM 717 C CA . PHE A 1 88 ? -34.426 -22.321 29.665 1.00 42.81 88 PHE A CA 1
ATOM 718 C C . PHE A 1 88 ? -35.859 -21.780 29.691 1.00 42.81 88 PHE A C 1
ATOM 720 O O . PHE A 1 88 ? -36.281 -21.060 28.782 1.00 42.81 88 PHE A O 1
ATOM 727 N N . GLY A 1 89 ? -36.636 -22.196 30.692 1.00 42.75 89 GLY A N 1
ATOM 728 C CA . GLY A 1 89 ? -37.984 -21.688 30.925 1.00 42.75 89 GLY A CA 1
ATOM 729 C C . GLY A 1 89 ? -37.962 -20.164 31.071 1.00 42.75 89 GLY A C 1
ATOM 730 O O . GLY A 1 89 ? -37.169 -19.628 31.836 1.00 42.75 89 GLY A O 1
ATOM 731 N N . GLY A 1 90 ? -38.817 -19.474 30.311 1.00 45.34 90 GLY A N 1
ATOM 732 C CA . GLY A 1 90 ? -38.849 -18.008 30.221 1.00 45.34 90 GLY A CA 1
ATOM 733 C C . GLY A 1 90 ? -38.124 -17.492 28.974 1.00 45.34 90 GLY A C 1
ATOM 734 O O . GLY A 1 90 ? -36.905 -17.522 28.875 1.00 45.34 90 GLY A O 1
ATOM 735 N N . SER A 1 91 ? -38.885 -17.033 27.982 1.00 50.22 91 SER A N 1
ATOM 736 C CA . SER A 1 91 ? -38.443 -16.776 26.607 1.00 50.22 91 SER A CA 1
ATOM 737 C C . SER A 1 91 ? -37.351 -15.699 26.451 1.00 50.22 91 SER A C 1
ATOM 739 O O . SER A 1 91 ? -37.636 -14.551 26.095 1.00 50.22 91 SER A O 1
ATOM 741 N N . ILE A 1 92 ? -36.077 -16.066 26.587 1.00 53.91 92 ILE A N 1
ATOM 742 C CA . ILE A 1 92 ? -34.983 -15.291 25.994 1.00 53.91 92 ILE A CA 1
ATOM 743 C C . ILE A 1 92 ? -34.906 -15.689 24.521 1.00 53.91 92 ILE A C 1
ATOM 745 O O . ILE A 1 92 ? -34.456 -16.767 24.144 1.00 53.91 92 ILE A O 1
ATOM 749 N N . ASN A 1 93 ? -35.415 -14.813 23.656 1.00 65.50 93 ASN A N 1
ATOM 750 C CA . ASN A 1 93 ? -35.376 -15.005 22.212 1.00 65.50 93 ASN A CA 1
ATOM 751 C C . ASN A 1 93 ? -33.906 -15.110 21.772 1.00 65.50 93 ASN A C 1
ATOM 753 O O . ASN A 1 93 ? -33.194 -14.112 21.811 1.00 65.50 93 ASN A O 1
ATOM 757 N N . PHE A 1 94 ? -33.450 -16.290 21.345 1.00 66.56 94 PHE A N 1
ATOM 758 C CA . PHE A 1 94 ? -32.076 -16.559 20.888 1.00 66.56 94 PHE A CA 1
ATOM 759 C C . PHE A 1 94 ? -31.537 -15.493 19.912 1.00 66.56 94 PHE A C 1
ATOM 761 O O . PHE A 1 94 ? -30.364 -15.129 19.952 1.00 66.56 94 PHE A O 1
ATOM 768 N N . ARG A 1 95 ? -32.412 -14.891 19.089 1.00 67.44 95 ARG A N 1
ATOM 769 C CA . ARG A 1 95 ? -32.048 -13.766 18.210 1.00 67.44 95 ARG A CA 1
ATOM 770 C C . ARG A 1 95 ? -31.634 -12.504 18.975 1.00 67.44 95 ARG A C 1
ATOM 772 O O . ARG A 1 95 ? -30.770 -11.775 18.500 1.00 67.44 95 ARG A O 1
ATOM 779 N N . ARG A 1 96 ? -32.253 -12.219 20.125 1.00 65.50 96 ARG A N 1
ATOM 780 C CA . ARG A 1 96 ? -31.867 -11.118 21.026 1.00 65.50 96 ARG A CA 1
ATOM 781 C C . ARG A 1 96 ? -30.524 -11.401 21.695 1.00 65.50 96 ARG A C 1
ATOM 783 O O . ARG A 1 96 ? -29.708 -10.491 21.730 1.00 65.50 96 ARG A O 1
ATOM 790 N N . PHE A 1 97 ? -30.273 -12.637 22.132 1.00 73.56 97 PHE A N 1
ATOM 791 C CA . PHE A 1 97 ? -28.974 -13.037 22.688 1.00 73.56 97 PHE A CA 1
ATOM 792 C C . PHE A 1 97 ? -27.842 -12.873 21.663 1.00 73.56 97 PHE A C 1
ATOM 794 O O . PHE A 1 97 ? -26.895 -12.135 21.913 1.00 73.56 97 PHE A O 1
ATOM 801 N N . LEU A 1 98 ? -27.993 -13.442 20.459 1.00 74.44 98 LEU A N 1
ATOM 802 C CA . LEU A 1 98 ? -27.005 -13.284 19.382 1.00 74.44 98 LEU A CA 1
ATOM 803 C C . LEU A 1 98 ? -26.785 -11.817 18.995 1.00 74.44 98 LEU A C 1
ATOM 805 O O . LEU A 1 98 ? -25.664 -11.408 18.706 1.00 74.44 98 LEU A O 1
ATOM 809 N N . ARG A 1 99 ? -27.849 -11.004 18.998 1.00 73.00 99 ARG A N 1
ATOM 810 C CA . ARG A 1 99 ? -27.743 -9.559 18.759 1.00 73.00 99 ARG A CA 1
ATOM 811 C C . ARG A 1 99 ? -26.978 -8.854 19.881 1.00 73.00 99 ARG A C 1
ATOM 813 O O . ARG A 1 99 ? -26.188 -7.964 19.581 1.00 73.00 99 ARG A O 1
ATOM 820 N N . GLY A 1 100 ? -27.200 -9.250 21.134 1.00 71.62 100 GLY A N 1
ATOM 821 C CA . GLY A 1 100 ? -26.456 -8.770 22.298 1.00 71.62 100 GLY A CA 1
ATOM 822 C C . GLY A 1 100 ? -24.966 -9.066 22.166 1.00 71.62 100 GLY A C 1
ATOM 823 O O . GLY A 1 100 ? -24.167 -8.134 22.149 1.00 71.62 100 GLY A O 1
ATOM 824 N N . LEU A 1 101 ? -24.610 -10.332 21.933 1.00 74.94 101 LEU A N 1
ATOM 825 C CA . LEU A 1 101 ? -23.226 -10.765 21.725 1.00 74.94 101 LEU A CA 1
ATOM 826 C C . LEU A 1 101 ? -22.565 -10.019 20.552 1.00 74.94 101 LEU A C 1
ATOM 828 O O . LEU A 1 101 ? -21.483 -9.453 20.686 1.00 74.94 101 LEU A O 1
ATOM 832 N N . HIS A 1 102 ? -23.260 -9.916 19.416 1.00 74.94 102 HIS A N 1
ATOM 833 C CA . HIS A 1 102 ? -22.789 -9.157 18.256 1.00 74.94 102 HIS A CA 1
ATOM 834 C C . HIS A 1 102 ? -22.509 -7.679 18.579 1.00 74.94 102 HIS A C 1
ATOM 836 O O . HIS A 1 102 ? -21.531 -7.112 18.085 1.00 74.94 102 HIS A O 1
ATOM 842 N N . ASN A 1 103 ? -23.337 -7.042 19.410 1.00 76.00 103 ASN A N 1
ATOM 843 C CA . ASN A 1 103 ? -23.127 -5.659 19.830 1.00 76.00 103 ASN A CA 1
ATOM 844 C C . ASN A 1 103 ? -21.938 -5.519 20.793 1.00 76.00 103 ASN A C 1
ATOM 846 O O . ASN A 1 103 ? -21.160 -4.581 20.624 1.00 76.00 103 ASN A O 1
ATOM 850 N N . VAL A 1 104 ? -21.748 -6.456 21.729 1.00 78.38 104 VAL A N 1
ATOM 851 C CA . VAL A 1 104 ? -20.577 -6.487 22.628 1.00 78.38 104 VAL A CA 1
ATOM 852 C C . VAL A 1 104 ? -19.282 -6.571 21.818 1.00 78.38 104 VAL A C 1
ATOM 854 O O . VAL A 1 104 ? -18.402 -5.727 21.973 1.00 78.38 104 VAL A O 1
ATOM 857 N N . ILE A 1 105 ? -19.207 -7.489 20.851 1.00 79.19 105 ILE A N 1
ATOM 858 C CA . ILE A 1 105 ? -18.037 -7.640 19.969 1.00 79.19 105 ILE A CA 1
ATOM 859 C C . ILE A 1 105 ? -17.790 -6.374 19.152 1.00 79.19 105 ILE A C 1
ATOM 861 O O . ILE A 1 105 ? -16.652 -5.930 18.995 1.00 79.19 105 ILE A O 1
ATOM 865 N N . ARG A 1 106 ? -18.852 -5.794 18.576 1.00 80.31 106 ARG A N 1
ATOM 866 C CA . ARG A 1 106 ? -18.736 -4.560 17.788 1.00 80.31 106 ARG A CA 1
ATOM 867 C C . ARG A 1 106 ? -18.219 -3.406 18.631 1.00 80.31 106 ARG A C 1
ATOM 869 O O . ARG A 1 106 ? -17.392 -2.652 18.125 1.00 80.31 106 ARG A O 1
ATOM 876 N N . ARG A 1 107 ? -18.685 -3.287 19.876 1.00 80.75 107 ARG A N 1
ATOM 877 C CA . ARG A 1 107 ? -18.214 -2.284 20.830 1.00 80.75 107 ARG A CA 1
ATOM 878 C C . ARG A 1 107 ? -16.752 -2.521 21.188 1.00 80.75 107 ARG A C 1
ATOM 880 O O . ARG A 1 107 ? -15.966 -1.605 21.011 1.00 80.75 107 ARG A O 1
ATOM 887 N N . SER A 1 108 ? -16.379 -3.737 21.588 1.00 81.75 108 SER A N 1
ATOM 888 C CA . SER A 1 108 ? -14.993 -4.090 21.928 1.00 81.75 108 SER A CA 1
ATOM 889 C C . SER A 1 108 ? -14.030 -3.767 20.779 1.00 81.75 108 SER A C 1
ATOM 891 O O . SER A 1 108 ? -13.072 -3.019 20.954 1.00 81.75 108 SER A O 1
ATOM 893 N N . LYS A 1 109 ? -14.359 -4.187 19.548 1.00 83.94 109 LYS A N 1
ATOM 894 C CA . LYS A 1 109 ? -13.573 -3.844 18.348 1.00 83.94 109 LYS A CA 1
ATOM 895 C C . LYS A 1 109 ? -13.473 -2.340 18.106 1.00 83.94 109 LYS A C 1
ATOM 897 O O . LYS A 1 109 ? -12.441 -1.879 17.637 1.00 83.94 109 LYS A O 1
ATOM 902 N N . ALA A 1 110 ? -14.550 -1.597 18.351 1.00 86.31 110 ALA A N 1
ATOM 903 C CA . ALA A 1 110 ? -14.540 -0.152 18.191 1.00 86.31 110 ALA A CA 1
ATOM 904 C C . ALA A 1 110 ? -13.650 0.518 19.246 1.00 86.31 110 ALA A C 1
ATOM 906 O O . ALA A 1 110 ? -12.841 1.345 18.856 1.00 86.31 110 ALA A O 1
ATOM 907 N N . ILE A 1 111 ? -13.722 0.095 20.516 1.00 83.88 111 ILE A N 1
ATOM 908 C CA . ILE A 1 111 ? -12.862 0.592 21.604 1.00 83.88 111 ILE A CA 1
ATOM 909 C C . ILE A 1 111 ? -11.392 0.360 21.262 1.00 83.88 111 ILE A C 1
ATOM 911 O O . ILE A 1 111 ? -10.603 1.293 21.330 1.00 83.88 111 ILE A O 1
ATOM 915 N N . ARG A 1 112 ? -11.023 -0.864 20.858 1.00 85.69 112 ARG A N 1
ATOM 916 C CA . ARG A 1 112 ? -9.624 -1.183 20.536 1.00 85.69 112 ARG A CA 1
ATOM 917 C C . ARG A 1 112 ? -9.081 -0.319 19.398 1.00 85.69 112 ARG A C 1
ATOM 919 O O . ARG A 1 112 ? -7.975 0.176 19.508 1.00 85.69 112 ARG A O 1
ATOM 926 N N . ILE A 1 113 ? -9.884 -0.069 18.361 1.00 85.88 113 ILE A N 1
ATOM 927 C CA . ILE A 1 113 ? -9.466 0.755 17.216 1.00 85.88 113 ILE A CA 1
ATOM 928 C C . ILE A 1 113 ? -9.421 2.247 17.547 1.00 85.88 113 ILE A C 1
ATOM 930 O O . ILE A 1 113 ? -8.576 2.948 17.001 1.00 85.88 113 ILE A O 1
ATOM 934 N N . THR A 1 114 ? -10.339 2.767 18.367 1.00 85.75 114 THR A N 1
ATOM 935 C CA . THR A 1 114 ? -10.362 4.204 18.684 1.00 85.75 114 THR A CA 1
ATOM 936 C C . THR A 1 114 ? -9.388 4.574 19.786 1.00 85.75 114 THR A C 1
ATOM 938 O O . THR A 1 114 ? -8.844 5.665 19.728 1.00 85.75 114 THR A O 1
ATOM 941 N N . ARG A 1 115 ? -9.100 3.675 20.734 1.00 85.88 115 ARG A N 1
ATOM 942 C CA . ARG A 1 115 ? -8.216 3.957 21.873 1.00 85.88 115 ARG A CA 1
ATOM 943 C C . ARG A 1 115 ? -6.841 4.514 21.456 1.00 85.88 115 ARG A C 1
ATOM 945 O O . ARG A 1 115 ? -6.463 5.536 22.019 1.00 85.88 115 ARG A O 1
ATOM 952 N N . PRO A 1 116 ? -6.122 3.950 20.462 1.00 84.50 116 PRO A N 1
ATOM 953 C CA . PRO A 1 116 ? -4.860 4.520 19.977 1.00 84.50 116 PRO A CA 1
ATOM 954 C C . PRO A 1 116 ? -5.009 5.880 19.280 1.00 84.50 116 PRO A C 1
ATOM 956 O O . PRO A 1 116 ? -4.012 6.529 18.999 1.00 84.50 116 PRO A O 1
ATOM 959 N N . LEU A 1 117 ? -6.237 6.288 18.943 1.00 86.12 117 LEU A N 1
ATOM 960 C CA . LEU A 1 117 ? -6.554 7.505 18.192 1.00 86.12 117 LEU A CA 1
ATOM 961 C C . LEU A 1 117 ? -7.122 8.626 19.073 1.00 86.12 117 LEU A C 1
ATOM 963 O O . LEU A 1 117 ? -7.192 9.763 18.614 1.00 86.12 117 LEU A O 1
ATOM 967 N N . ASP A 1 118 ? -7.590 8.311 20.285 1.00 77.19 118 ASP A N 1
ATOM 968 C CA . ASP A 1 118 ? -8.391 9.221 21.115 1.00 77.19 118 ASP A CA 1
ATOM 969 C C . ASP A 1 118 ? -7.570 10.392 21.688 1.00 77.19 118 ASP A C 1
ATOM 971 O O . ASP A 1 118 ? -8.135 11.435 22.009 1.00 77.19 118 ASP A O 1
ATOM 975 N N . SER A 1 119 ? -6.244 10.249 21.784 1.00 72.06 119 SER A N 1
ATOM 976 C CA . SER A 1 119 ? -5.328 11.268 22.320 1.00 72.06 119 SER A CA 1
ATOM 977 C C . SER A 1 119 ? -4.627 12.121 21.259 1.00 72.06 119 SER A C 1
ATOM 979 O O . SER A 1 119 ? -3.836 12.989 21.616 1.00 72.06 119 SER A O 1
ATOM 981 N N . ILE A 1 120 ? -4.874 11.873 19.970 1.00 81.75 120 ILE A N 1
ATOM 982 C CA . ILE A 1 120 ? -4.139 12.515 18.873 1.00 81.75 120 ILE A CA 1
ATOM 983 C C . ILE A 1 120 ? -4.955 13.691 18.341 1.00 81.75 120 ILE A C 1
ATOM 985 O O . ILE A 1 120 ? -6.137 13.534 18.010 1.00 81.75 120 ILE A O 1
ATOM 989 N N . GLN A 1 121 ? -4.331 14.870 18.242 1.00 79.81 121 GLN A N 1
ATOM 990 C CA . GLN A 1 121 ? -4.971 16.018 17.604 1.00 79.81 121 GLN A CA 1
ATOM 991 C C . GLN A 1 121 ? -5.279 15.695 16.141 1.00 79.81 121 GLN A C 1
ATOM 993 O O . GLN A 1 121 ? -4.618 14.879 15.498 1.00 79.81 121 GLN A O 1
ATOM 998 N N . LYS A 1 122 ? -6.340 16.294 15.602 1.00 78.25 122 LYS A N 1
ATOM 999 C CA . LYS A 1 122 ? -6.807 15.940 14.259 1.00 78.25 122 LYS A CA 1
ATOM 1000 C C . LYS A 1 122 ? -5.747 16.266 13.203 1.00 78.25 122 LYS A C 1
ATOM 1002 O O . LYS A 1 122 ? -5.583 15.504 12.255 1.00 78.25 122 LYS A O 1
ATOM 1007 N N . GLU A 1 123 ? -5.058 17.380 13.391 1.00 78.38 123 GLU A N 1
ATOM 1008 C CA . GLU A 1 123 ? -4.007 17.896 12.527 1.00 78.38 123 GLU A CA 1
ATOM 1009 C C . GLU A 1 123 ? -2.826 16.919 12.475 1.00 78.38 123 GLU A C 1
ATOM 1011 O O . GLU A 1 123 ? -2.451 16.486 11.386 1.00 78.38 123 GLU A O 1
ATOM 1016 N N . ASP A 1 124 ? -2.330 16.483 13.636 1.00 82.88 124 ASP A N 1
ATOM 1017 C CA . ASP A 1 124 ? -1.239 15.506 13.747 1.00 82.88 124 ASP A CA 1
ATOM 1018 C C . ASP A 1 124 ? -1.631 14.163 13.122 1.00 82.88 124 ASP A C 1
ATOM 1020 O O . ASP A 1 124 ? -0.893 13.587 12.324 1.00 82.88 124 ASP A O 1
ATOM 1024 N N . PHE A 1 125 ? -2.856 13.709 13.393 1.00 87.50 125 PHE A N 1
ATOM 1025 C CA . PHE A 1 125 ? -3.399 12.476 12.833 1.00 87.50 125 PHE A CA 1
ATOM 1026 C C . PHE A 1 125 ? -3.439 12.490 11.293 1.00 87.50 125 PHE A C 1
ATOM 1028 O O . PHE A 1 125 ? -3.043 11.514 10.648 1.00 87.50 125 PHE A O 1
ATOM 1035 N N . ASP A 1 126 ? -3.944 13.571 10.689 1.00 87.25 126 ASP A N 1
ATOM 1036 C CA . ASP A 1 126 ? -4.034 13.686 9.230 1.00 87.25 126 ASP A CA 1
ATOM 1037 C C . ASP A 1 126 ? -2.634 13.836 8.602 1.00 87.25 126 ASP A C 1
ATOM 1039 O O . ASP A 1 126 ? -2.402 13.312 7.508 1.00 87.25 126 ASP A O 1
ATOM 1043 N N . CYS A 1 127 ? -1.695 14.498 9.286 1.00 88.44 127 CYS A N 1
ATOM 1044 C CA . CYS A 1 127 ? -0.292 14.594 8.875 1.00 88.44 127 CYS A CA 1
ATOM 1045 C C . CYS A 1 127 ? 0.404 13.226 8.875 1.00 88.44 127 CYS A C 1
ATOM 1047 O O . CYS A 1 127 ? 0.967 12.832 7.853 1.00 88.44 127 CYS A O 1
ATOM 1049 N N . GLU A 1 128 ? 0.307 12.463 9.965 1.00 90.06 128 GLU A N 1
ATOM 1050 C CA . GLU A 1 128 ? 0.896 11.123 10.065 1.00 90.06 128 GLU A CA 1
ATOM 1051 C C . GLU A 1 128 ? 0.333 10.167 9.008 1.00 90.06 128 GLU A C 1
ATOM 1053 O O . GLU A 1 128 ? 1.072 9.435 8.348 1.00 90.06 128 GLU A O 1
ATOM 1058 N N . LEU A 1 129 ? -0.983 10.200 8.784 1.00 92.94 129 LEU A N 1
ATOM 1059 C CA . LEU A 1 129 ? -1.626 9.343 7.794 1.00 92.94 129 LEU A CA 1
ATOM 1060 C C . LEU A 1 129 ? -1.214 9.700 6.357 1.00 92.94 129 LEU A C 1
ATOM 1062 O O . LEU A 1 129 ? -1.049 8.805 5.523 1.00 92.94 129 LEU A O 1
ATOM 1066 N N . LYS A 1 130 ? -1.027 10.992 6.059 1.00 92.06 130 LYS A N 1
ATOM 1067 C CA . LYS A 1 130 ? -0.477 11.445 4.774 1.00 92.06 130 LYS A CA 1
ATOM 1068 C C . LYS A 1 130 ? 0.977 11.018 4.602 1.00 92.06 130 LYS A C 1
ATOM 1070 O O . LYS A 1 130 ? 1.327 10.590 3.506 1.00 92.06 130 LYS A O 1
ATOM 1075 N N . ALA A 1 131 ? 1.790 11.066 5.658 1.00 90.44 131 ALA A N 1
ATOM 1076 C CA . ALA A 1 131 ? 3.170 10.583 5.616 1.00 90.44 131 ALA A CA 1
ATOM 1077 C C . ALA A 1 131 ? 3.224 9.086 5.265 1.00 90.44 131 ALA A C 1
ATOM 1079 O O . ALA A 1 131 ? 3.926 8.696 4.335 1.00 90.44 131 ALA A O 1
ATOM 1080 N N . VAL A 1 132 ? 2.387 8.262 5.910 1.00 94.25 132 VAL A N 1
ATOM 1081 C CA . VAL A 1 132 ? 2.242 6.832 5.574 1.00 94.25 132 VAL A CA 1
ATOM 1082 C C . VAL A 1 132 ? 1.809 6.637 4.121 1.00 94.25 132 VAL A C 1
ATOM 1084 O O . VAL A 1 132 ? 2.363 5.799 3.412 1.00 94.25 132 VAL A O 1
ATOM 1087 N N . ALA A 1 133 ? 0.811 7.395 3.660 1.00 96.06 133 ALA A N 1
ATOM 1088 C CA . ALA A 1 133 ? 0.326 7.295 2.287 1.00 96.06 133 ALA A CA 1
ATOM 1089 C C . ALA A 1 133 ? 1.410 7.670 1.267 1.00 96.06 133 ALA A C 1
ATOM 1091 O O . ALA A 1 133 ? 1.551 6.988 0.249 1.00 96.06 133 ALA A O 1
ATOM 1092 N N . SER A 1 134 ? 2.180 8.720 1.554 1.00 93.56 134 SER A N 1
ATOM 1093 C CA . SER A 1 134 ? 3.300 9.177 0.735 1.00 93.56 134 SER A CA 1
ATOM 1094 C C . SER A 1 134 ? 4.372 8.098 0.620 1.00 93.56 134 SER A C 1
ATOM 1096 O O . SER A 1 134 ? 4.679 7.665 -0.490 1.00 93.56 134 SER A O 1
ATOM 1098 N N . GLU A 1 135 ? 4.847 7.577 1.751 1.00 93.88 135 GLU A N 1
ATOM 1099 C CA . GLU A 1 135 ? 5.910 6.568 1.783 1.00 93.88 135 GLU A CA 1
ATOM 1100 C C . GLU A 1 135 ? 5.502 5.276 1.061 1.00 93.88 135 GLU A C 1
ATOM 1102 O O . GLU A 1 135 ? 6.246 4.741 0.238 1.00 93.88 135 GLU A O 1
ATOM 1107 N N . LEU A 1 136 ? 4.266 4.807 1.271 1.00 95.62 136 LEU A N 1
ATOM 1108 C CA . LEU A 1 136 ? 3.740 3.657 0.531 1.00 95.62 136 LEU A CA 1
ATOM 1109 C C . LEU A 1 136 ? 3.657 3.926 -0.975 1.00 95.62 136 LEU A C 1
ATOM 1111 O O . LEU A 1 136 ? 3.885 3.014 -1.766 1.00 95.62 136 LEU A O 1
ATOM 1115 N N . SER A 1 137 ? 3.329 5.150 -1.387 1.00 95.50 137 SER A N 1
ATOM 1116 C CA . SER A 1 137 ? 3.239 5.497 -2.809 1.00 95.50 137 SER A CA 1
ATOM 1117 C C . SER A 1 137 ? 4.603 5.495 -3.485 1.00 95.50 137 SER A C 1
ATOM 1119 O O . SER A 1 137 ? 4.715 5.003 -4.605 1.00 95.50 137 SER A O 1
ATOM 1121 N N . ILE A 1 138 ? 5.627 6.004 -2.792 1.00 93.00 138 ILE A N 1
ATOM 1122 C CA . ILE A 1 138 ? 7.017 6.010 -3.259 1.00 93.00 138 ILE A CA 1
ATOM 1123 C C . ILE A 1 138 ? 7.525 4.572 -3.361 1.00 93.00 138 ILE A C 1
ATOM 1125 O O . ILE A 1 138 ? 7.923 4.117 -4.435 1.00 93.00 138 ILE A O 1
ATOM 1129 N N . ALA A 1 139 ? 7.452 3.811 -2.267 1.00 93.75 139 ALA A N 1
ATOM 1130 C CA . ALA A 1 139 ? 7.985 2.457 -2.238 1.00 93.75 139 ALA A CA 1
ATOM 1131 C C . ALA A 1 139 ? 7.273 1.540 -3.244 1.00 93.75 139 ALA A C 1
ATOM 1133 O O . ALA A 1 139 ? 7.932 0.813 -3.991 1.00 93.75 139 ALA A O 1
ATOM 1134 N N . TYR A 1 140 ? 5.940 1.586 -3.311 1.00 95.56 140 TYR A N 1
ATOM 1135 C CA . TYR A 1 140 ? 5.140 0.722 -4.184 1.00 95.56 140 TYR A CA 1
ATOM 1136 C C . TYR A 1 140 ? 4.797 1.349 -5.542 1.00 95.56 140 TYR A C 1
ATOM 1138 O O . TYR A 1 140 ? 3.888 0.852 -6.214 1.00 95.56 140 TYR A O 1
ATOM 1146 N N . GLU A 1 141 ? 5.514 2.391 -5.985 1.00 95.56 141 GLU A N 1
ATOM 1147 C CA . GLU A 1 141 ? 5.238 3.083 -7.254 1.00 95.56 141 GLU A CA 1
ATOM 1148 C C . GLU A 1 141 ? 5.100 2.088 -8.413 1.00 95.56 141 GLU A C 1
ATOM 1150 O O . GLU A 1 141 ? 4.110 2.107 -9.142 1.00 95.56 141 GLU A O 1
ATOM 1155 N N . TYR A 1 142 ? 6.039 1.139 -8.521 1.00 94.62 142 TYR A N 1
ATOM 1156 C CA . TYR A 1 142 ? 6.000 0.086 -9.536 1.00 94.62 142 TYR A CA 1
ATOM 1157 C C . TYR A 1 142 ? 4.682 -0.692 -9.502 1.00 94.62 142 TYR A C 1
ATOM 1159 O O . TYR A 1 142 ? 4.040 -0.890 -10.533 1.00 94.62 142 TYR A O 1
ATOM 1167 N N . GLN A 1 143 ? 4.272 -1.168 -8.324 1.00 95.62 143 GLN A N 1
ATOM 1168 C CA . GLN A 1 143 ? 3.053 -1.953 -8.196 1.00 95.62 143 GLN A CA 1
ATOM 1169 C C . GLN A 1 143 ? 1.845 -1.113 -8.597 1.00 95.62 143 GLN A C 1
ATOM 1171 O O . GLN A 1 143 ? 1.025 -1.588 -9.375 1.00 95.62 143 GLN A O 1
ATOM 1176 N N . LEU A 1 144 ? 1.754 0.130 -8.130 1.00 97.00 144 LEU A N 1
ATOM 1177 C CA . LEU A 1 144 ? 0.632 1.013 -8.434 1.00 97.00 144 LEU A CA 1
ATOM 1178 C C . LEU A 1 144 ? 0.562 1.341 -9.933 1.00 97.00 144 LEU A C 1
ATOM 1180 O O . LEU A 1 144 ? -0.483 1.156 -10.558 1.00 97.00 144 LEU A O 1
ATOM 1184 N N . ALA A 1 145 ? 1.685 1.732 -10.533 1.00 95.25 145 ALA A N 1
ATOM 1185 C CA . ALA A 1 145 ? 1.789 2.123 -11.936 1.00 95.25 145 ALA A CA 1
ATOM 1186 C C . ALA A 1 145 ? 1.494 0.964 -12.909 1.00 95.25 145 ALA A C 1
ATOM 1188 O O . ALA A 1 145 ? 1.013 1.173 -14.026 1.00 95.25 145 ALA A O 1
ATOM 1189 N N . MET A 1 146 ? 1.738 -0.282 -12.488 1.00 95.38 146 MET A N 1
ATOM 1190 C CA . MET A 1 146 ? 1.453 -1.476 -13.288 1.00 95.38 146 MET A CA 1
ATOM 1191 C C . MET A 1 146 ? -0.004 -1.948 -13.209 1.00 95.38 146 MET A C 1
ATOM 1193 O O . MET A 1 146 ? -0.364 -2.893 -13.920 1.00 95.38 146 MET A O 1
ATOM 1197 N N . LEU A 1 147 ? -0.861 -1.339 -12.386 1.00 95.88 147 LEU A N 1
ATOM 1198 C CA . LEU A 1 147 ? -2.279 -1.699 -12.320 1.00 95.88 147 LEU A CA 1
ATOM 1199 C C . LEU A 1 147 ? -3.039 -1.227 -13.564 1.00 95.88 147 LEU A C 1
ATOM 1201 O O . LEU A 1 147 ? -2.722 -0.208 -14.183 1.00 95.88 147 LEU A O 1
ATOM 1205 N N . ALA A 1 148 ? -4.040 -2.015 -13.958 1.00 93.81 148 ALA A N 1
ATOM 1206 C CA . ALA A 1 148 ? -4.769 -1.783 -15.200 1.00 93.81 148 ALA A CA 1
ATOM 1207 C C . ALA A 1 148 ? -5.635 -0.515 -15.160 1.00 93.81 148 ALA A C 1
ATOM 1209 O O . ALA A 1 148 ? -5.769 0.159 -16.178 1.00 93.81 148 ALA A O 1
ATOM 1210 N N . ASP A 1 149 ? -6.234 -0.200 -14.008 1.00 94.12 149 ASP A N 1
ATOM 1211 C CA . ASP A 1 149 ? -7.171 0.912 -13.869 1.00 94.12 149 ASP A CA 1
ATOM 1212 C C . ASP A 1 149 ? -7.282 1.431 -12.422 1.00 94.12 149 ASP A C 1
ATOM 1214 O O . ASP A 1 149 ? -6.750 0.857 -11.469 1.00 94.12 149 ASP A O 1
ATOM 1218 N N . ALA A 1 150 ? -8.024 2.530 -12.269 1.00 96.38 150 ALA A N 1
ATOM 1219 C CA . ALA A 1 150 ? -8.284 3.188 -10.993 1.00 96.38 150 ALA A CA 1
ATOM 1220 C C . ALA A 1 150 ? -9.006 2.296 -9.965 1.00 96.38 150 ALA A C 1
ATOM 1222 O O . ALA A 1 150 ? -8.840 2.487 -8.760 1.00 96.38 150 ALA A O 1
ATOM 1223 N N . ALA A 1 151 ? -9.830 1.335 -10.392 1.00 96.81 151 ALA A N 1
ATOM 1224 C CA . ALA A 1 151 ? -10.535 0.452 -9.466 1.00 96.81 151 ALA A CA 1
ATOM 1225 C C . ALA A 1 151 ? -9.564 -0.525 -8.788 1.00 96.81 151 ALA A C 1
ATOM 1227 O O . ALA A 1 151 ? -9.718 -0.813 -7.597 1.00 96.81 151 ALA A O 1
ATOM 1228 N N . GLU A 1 152 ? -8.545 -0.984 -9.516 1.00 96.81 152 GLU A N 1
ATOM 1229 C CA . GLU A 1 152 ? -7.479 -1.815 -8.957 1.00 96.81 152 GLU A CA 1
ATOM 1230 C C . GLU A 1 152 ? -6.608 -1.022 -7.972 1.00 96.81 152 GLU A C 1
ATOM 1232 O O . GLU A 1 152 ? -6.342 -1.507 -6.873 1.00 96.81 152 GLU A O 1
ATOM 1237 N N . VAL A 1 153 ? -6.246 0.225 -8.302 1.00 98.00 153 VAL A N 1
ATOM 1238 C CA . VAL A 1 153 ? -5.496 1.126 -7.399 1.00 98.00 153 VAL A CA 1
ATOM 1239 C C . VAL A 1 153 ? -6.263 1.347 -6.094 1.00 98.00 153 VAL A C 1
ATOM 1241 O O . VA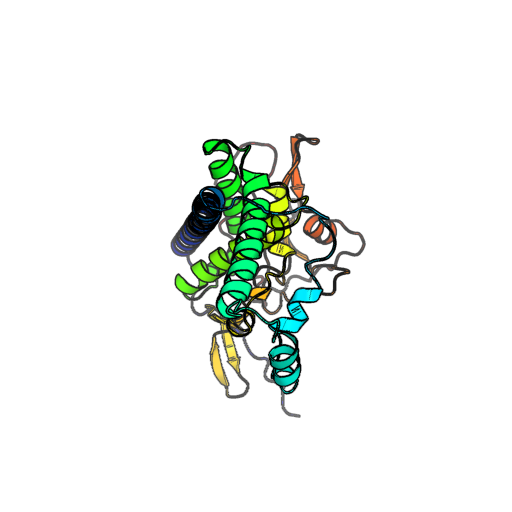L A 1 153 ? -5.736 1.132 -5.000 1.00 98.00 153 VAL A O 1
ATOM 1244 N N . ASN A 1 154 ? -7.554 1.675 -6.202 1.00 97.81 154 ASN A N 1
ATOM 1245 C CA . ASN A 1 154 ? -8.428 1.840 -5.043 1.00 97.81 154 ASN A CA 1
ATOM 1246 C C . ASN A 1 154 ? -8.513 0.564 -4.190 1.00 97.81 154 ASN A C 1
ATOM 1248 O O . ASN A 1 154 ? -8.614 0.641 -2.966 1.00 97.81 154 ASN A O 1
ATOM 1252 N N . ALA A 1 155 ? -8.476 -0.617 -4.816 1.00 96.38 155 ALA A N 1
ATOM 1253 C CA . ALA A 1 155 ? -8.500 -1.884 -4.097 1.00 96.38 155 ALA A CA 1
ATOM 1254 C C . ALA A 1 155 ? -7.225 -2.114 -3.273 1.00 96.38 155 ALA A C 1
ATOM 1256 O O . ALA A 1 155 ? -7.329 -2.644 -2.166 1.00 96.38 155 ALA A O 1
ATOM 1257 N N . VAL A 1 156 ? -6.058 -1.709 -3.784 1.00 97.62 156 VAL A N 1
ATOM 1258 C CA . VAL A 1 156 ? -4.787 -1.769 -3.044 1.00 97.62 156 VAL A CA 1
ATOM 1259 C C . VAL A 1 156 ? -4.804 -0.801 -1.861 1.00 97.62 156 VAL A C 1
ATOM 1261 O O . VAL A 1 156 ? -4.497 -1.220 -0.746 1.00 97.62 156 VAL A O 1
ATOM 1264 N N . ALA A 1 157 ? -5.261 0.440 -2.055 1.00 98.06 157 ALA A N 1
ATOM 1265 C CA . ALA A 1 157 ? -5.421 1.410 -0.965 1.00 9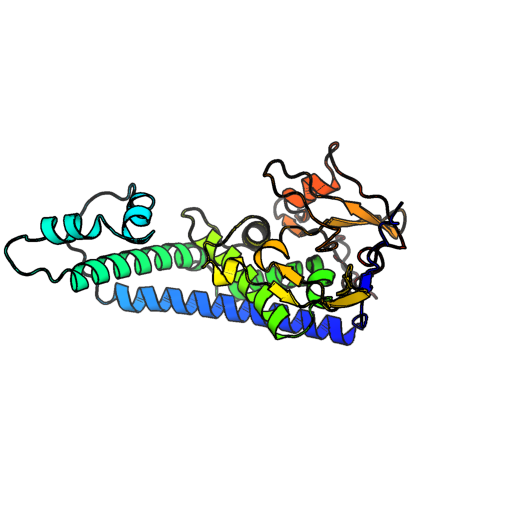8.06 157 ALA A CA 1
ATOM 1266 C C . ALA A 1 157 ? -6.382 0.898 0.126 1.00 98.06 157 ALA A C 1
ATOM 1268 O O . ALA A 1 157 ? -6.056 0.892 1.315 1.00 98.06 157 ALA A O 1
ATOM 1269 N N . ASP A 1 158 ? -7.545 0.369 -0.272 1.00 96.00 158 ASP A N 1
ATOM 1270 C CA . ASP A 1 158 ? -8.508 -0.249 0.647 1.00 96.00 158 ASP A CA 1
ATOM 1271 C C . ASP A 1 158 ? -7.904 -1.436 1.413 1.00 96.00 158 ASP A C 1
ATOM 1273 O O . ASP A 1 158 ? -8.309 -1.715 2.547 1.00 96.00 158 ASP A O 1
ATOM 1277 N N . HIS A 1 159 ? -6.977 -2.172 0.793 1.00 95.69 159 HIS A N 1
ATOM 1278 C CA . HIS A 1 159 ? -6.289 -3.284 1.433 1.00 95.69 159 HIS A CA 1
ATOM 1279 C C . HIS A 1 159 ? -5.254 -2.820 2.448 1.00 95.69 159 HIS A C 1
ATOM 1281 O O . HIS A 1 159 ? -5.279 -3.341 3.563 1.00 95.69 159 HIS A O 1
ATOM 1287 N N . ALA A 1 160 ? -4.435 -1.822 2.113 1.00 96.94 160 ALA A N 1
ATOM 1288 C CA . ALA A 1 160 ? -3.480 -1.221 3.040 1.00 96.94 160 ALA A CA 1
ATOM 1289 C C . ALA A 1 160 ? -4.190 -0.734 4.316 1.00 96.94 160 ALA A C 1
ATOM 1291 O O . ALA A 1 160 ? -3.816 -1.116 5.424 1.00 96.94 160 ALA A O 1
ATOM 1292 N N . VAL A 1 161 ? -5.320 -0.027 4.171 1.00 96.44 161 VAL A N 1
ATOM 1293 C CA . VAL A 1 161 ? -6.144 0.400 5.317 1.00 96.44 161 VAL A CA 1
ATOM 1294 C C . VAL A 1 161 ? -6.671 -0.789 6.124 1.00 96.44 161 VAL A C 1
ATOM 1296 O O . VAL A 1 161 ? -6.812 -0.698 7.340 1.00 96.44 161 VAL A O 1
ATOM 1299 N N . ARG A 1 162 ? -6.983 -1.932 5.499 1.00 94.06 162 ARG A N 1
ATOM 1300 C CA . ARG A 1 162 ? -7.411 -3.132 6.245 1.00 94.06 162 ARG A CA 1
ATOM 1301 C C . ARG A 1 162 ? -6.284 -3.738 7.068 1.00 94.06 162 ARG A C 1
ATOM 1303 O O . ARG A 1 162 ? -6.597 -4.240 8.144 1.00 94.06 162 ARG A O 1
ATOM 1310 N N . CYS A 1 163 ? -5.048 -3.707 6.575 1.00 94.12 163 CYS A N 1
ATOM 1311 C CA . CYS A 1 163 ? -3.874 -4.142 7.329 1.00 94.12 163 CYS A CA 1
ATOM 1312 C C . CYS A 1 163 ? -3.656 -3.223 8.539 1.00 94.12 163 CYS A C 1
ATOM 1314 O O . CYS A 1 163 ? -3.651 -3.699 9.669 1.00 94.12 163 CYS A O 1
ATOM 1316 N N . MET A 1 164 ? -3.666 -1.902 8.333 1.00 95.56 164 MET A N 1
ATOM 1317 C CA . MET A 1 164 ? -3.589 -0.914 9.422 1.00 95.56 164 MET A CA 1
ATOM 1318 C C . MET A 1 164 ? -4.708 -1.098 10.461 1.00 95.56 164 MET A C 1
ATOM 1320 O O . MET A 1 164 ? -4.473 -1.149 11.659 1.00 95.56 164 MET A O 1
ATOM 1324 N N . MET A 1 165 ? -5.954 -1.271 10.010 1.00 92.69 165 MET A N 1
ATOM 1325 C CA . MET A 1 165 ? -7.112 -1.502 10.888 1.00 92.69 165 MET A CA 1
ATOM 1326 C C . MET A 1 165 ? -7.107 -2.881 11.551 1.00 92.69 165 MET A C 1
ATOM 1328 O O . MET A 1 165 ? -7.944 -3.140 12.417 1.00 92.69 165 MET A O 1
ATOM 1332 N N . ARG A 1 166 ? -6.287 -3.823 11.074 1.00 91.81 166 ARG A N 1
ATOM 1333 C CA . ARG A 1 166 ? -6.081 -5.105 11.744 1.00 91.81 166 ARG A CA 1
ATOM 1334 C C . ARG A 1 166 ? -5.116 -4.906 12.904 1.00 91.81 166 ARG A C 1
ATOM 1336 O O . ARG A 1 166 ? -5.523 -5.257 14.001 1.00 91.81 166 ARG A O 1
ATOM 1343 N N . TYR A 1 167 ? -3.979 -4.266 12.655 1.00 92.94 167 TYR A N 1
ATOM 1344 C CA . TYR A 1 167 ? -3.015 -3.876 13.682 1.00 92.94 167 TYR A CA 1
ATOM 1345 C C . TYR A 1 167 ? -3.670 -3.067 14.811 1.00 92.94 167 TYR A C 1
ATOM 1347 O O . TYR A 1 167 ? -3.584 -3.429 15.973 1.00 92.94 167 TYR A O 1
ATOM 1355 N N . LEU A 1 168 ? -4.469 -2.046 14.480 1.00 91.31 168 LEU A N 1
ATOM 1356 C CA . LEU A 1 168 ? -5.160 -1.221 15.485 1.00 91.31 168 LEU A CA 1
ATOM 1357 C C . LEU A 1 168 ? -6.220 -1.967 16.322 1.00 91.31 168 LEU A C 1
ATOM 1359 O O . LEU A 1 168 ? -6.869 -1.358 17.164 1.00 91.31 168 LEU A O 1
ATOM 1363 N N . LYS A 1 169 ? -6.482 -3.256 16.076 1.00 87.25 169 LYS A N 1
ATOM 1364 C CA . LYS A 1 169 ? -7.341 -4.064 16.961 1.00 87.25 169 LYS A CA 1
ATOM 1365 C C . LYS A 1 169 ? -6.562 -4.726 18.085 1.00 87.25 169 LYS A C 1
ATOM 1367 O O . LYS A 1 169 ? -7.212 -5.295 18.964 1.00 87.25 169 LYS A O 1
ATOM 1372 N N . ASP A 1 170 ? -5.241 -4.698 18.028 1.00 86.88 170 ASP A N 1
ATOM 1373 C CA . ASP A 1 170 ? -4.397 -5.271 19.059 1.00 86.88 170 ASP A CA 1
ATOM 1374 C C . ASP A 1 170 ? -4.379 -4.332 20.267 1.00 86.88 170 ASP A C 1
ATOM 1376 O O . ASP A 1 170 ? -4.533 -3.115 20.142 1.00 86.88 170 ASP A O 1
ATOM 1380 N N . THR A 1 171 ? -4.280 -4.904 21.464 1.00 79.81 171 THR A N 1
ATOM 1381 C CA . THR A 1 171 ? -4.416 -4.158 22.725 1.00 79.81 171 THR A CA 1
ATOM 1382 C C . THR A 1 171 ? -3.315 -3.128 22.928 1.00 79.81 171 THR A C 1
ATOM 1384 O O . THR A 1 171 ? -3.576 -2.080 23.519 1.00 79.81 171 THR A O 1
ATOM 1387 N N . ASP A 1 172 ? -2.135 -3.416 22.384 1.00 85.50 172 ASP A N 1
ATOM 1388 C CA . ASP A 1 172 ? -0.911 -2.630 22.546 1.00 85.50 172 ASP A CA 1
ATOM 1389 C C . ASP A 1 172 ? -0.592 -1.803 21.292 1.00 85.50 172 ASP A C 1
ATOM 1391 O O . ASP A 1 172 ? 0.525 -1.318 21.111 1.00 85.50 172 ASP A O 1
ATOM 1395 N N . ALA A 1 173 ? -1.568 -1.657 20.391 1.00 88.56 173 ALA A N 1
ATOM 1396 C CA . ALA A 1 173 ? -1.384 -0.905 19.164 1.00 88.56 173 ALA A CA 1
ATOM 1397 C C . ALA A 1 173 ? -1.157 0.586 19.456 1.00 88.56 173 ALA A C 1
ATOM 1399 O O . ALA A 1 173 ? -1.914 1.219 20.193 1.00 88.56 173 ALA A O 1
ATOM 1400 N N . VAL A 1 174 ? -0.147 1.163 18.806 1.00 89.56 174 VAL A N 1
ATOM 1401 C CA . VAL A 1 174 ? 0.168 2.594 18.859 1.00 89.56 174 VAL A CA 1
ATOM 1402 C C . VAL A 1 174 ? 0.033 3.161 17.457 1.00 89.56 174 VAL A C 1
ATOM 1404 O O . VAL A 1 174 ? 0.645 2.654 16.514 1.00 89.56 174 VAL A O 1
ATOM 1407 N N . PHE A 1 175 ? -0.772 4.212 17.317 1.00 90.88 175 PHE A N 1
ATOM 1408 C CA . PHE A 1 175 ? -0.893 4.928 16.056 1.00 90.88 175 PHE A CA 1
ATOM 1409 C C . PHE A 1 175 ? 0.335 5.821 15.868 1.00 90.88 175 PHE A C 1
ATOM 1411 O O . PHE A 1 175 ? 0.529 6.769 16.617 1.00 90.88 175 PHE A O 1
ATOM 1418 N N . ASN A 1 176 ? 1.176 5.451 14.908 1.00 88.81 176 ASN A N 1
ATOM 1419 C CA . ASN A 1 176 ? 2.274 6.257 14.388 1.00 88.81 176 ASN A CA 1
ATOM 1420 C C . ASN A 1 176 ? 2.651 5.733 12.989 1.00 88.81 176 ASN A C 1
ATOM 1422 O O . ASN A 1 176 ? 2.314 4.586 12.655 1.00 88.81 176 ASN A O 1
ATOM 1426 N N . PRO A 1 177 ? 3.367 6.515 12.162 1.00 89.75 177 PRO A N 1
ATOM 1427 C CA . PRO A 1 177 ? 3.698 6.108 10.801 1.00 89.75 177 PRO A CA 1
ATOM 1428 C C . PRO A 1 177 ? 4.457 4.779 10.717 1.00 89.75 177 PRO A C 1
ATOM 1430 O O . PRO A 1 177 ? 4.121 3.930 9.890 1.00 89.75 177 PRO A O 1
ATOM 1433 N N . THR A 1 178 ? 5.415 4.559 11.618 1.00 87.62 178 THR A N 1
ATOM 1434 C CA . THR A 1 178 ? 6.258 3.358 11.670 1.00 87.62 178 THR A CA 1
ATOM 1435 C C . THR A 1 178 ? 5.440 2.079 11.780 1.00 87.62 178 THR A C 1
ATOM 1437 O O . THR A 1 178 ? 5.548 1.180 10.944 1.00 87.62 178 THR A O 1
ATOM 1440 N N . ASN A 1 179 ? 4.569 2.010 12.781 1.00 90.44 179 ASN A N 1
ATOM 1441 C CA . ASN A 1 179 ? 3.760 0.831 13.045 1.00 90.44 179 ASN A CA 1
ATOM 1442 C C . ASN A 1 179 ? 2.733 0.589 11.936 1.00 90.44 179 ASN A C 1
ATOM 1444 O O . ASN A 1 179 ? 2.454 -0.555 11.582 1.00 90.44 179 ASN A O 1
ATOM 1448 N N . LEU A 1 180 ? 2.190 1.656 11.344 1.00 93.50 180 LEU A N 1
ATOM 1449 C CA . LEU A 1 180 ? 1.242 1.540 10.237 1.00 93.50 180 LEU A CA 1
ATOM 1450 C C . LEU A 1 180 ? 1.908 1.021 8.956 1.00 93.50 180 LEU A C 1
ATOM 1452 O O . LEU A 1 180 ? 1.315 0.185 8.270 1.00 93.50 180 LEU A O 1
ATOM 1456 N N . LEU A 1 181 ? 3.128 1.470 8.647 1.00 92.62 181 LEU A N 1
ATOM 1457 C CA . LEU A 1 181 ? 3.917 0.954 7.525 1.00 92.62 181 LEU A CA 1
ATOM 1458 C C . LEU A 1 181 ? 4.274 -0.520 7.736 1.00 92.62 181 LEU A C 1
ATOM 1460 O O . LEU A 1 181 ? 4.047 -1.338 6.840 1.00 92.62 181 LEU A O 1
ATOM 1464 N N . GLN A 1 182 ? 4.737 -0.878 8.937 1.00 89.12 182 GLN A N 1
ATOM 1465 C CA . GLN A 1 182 ? 5.044 -2.263 9.295 1.00 89.12 182 GLN A CA 1
ATOM 1466 C C . GLN A 1 182 ? 3.801 -3.159 9.171 1.00 89.12 182 GLN A C 1
ATOM 1468 O O . GLN A 1 182 ? 3.848 -4.219 8.540 1.00 89.12 182 GLN A O 1
ATOM 1473 N N . ALA A 1 183 ? 2.653 -2.688 9.666 1.00 91.50 183 ALA A N 1
ATOM 1474 C CA . ALA A 1 183 ? 1.386 -3.402 9.574 1.00 91.50 183 ALA A CA 1
ATOM 1475 C C . ALA A 1 183 ? 0.986 -3.700 8.122 1.00 91.50 183 ALA A C 1
ATOM 1477 O O . ALA A 1 183 ? 0.453 -4.770 7.843 1.00 91.50 183 ALA A O 1
ATOM 1478 N N . VAL A 1 184 ? 1.246 -2.804 7.164 1.00 92.56 184 VAL A N 1
ATOM 1479 C CA . VAL A 1 184 ? 0.930 -3.063 5.746 1.00 92.56 184 VAL A CA 1
ATOM 1480 C C . VAL A 1 184 ? 1.693 -4.274 5.197 1.00 92.56 184 VAL A C 1
ATOM 1482 O O . VAL A 1 184 ? 1.127 -5.049 4.418 1.00 92.56 184 VAL A O 1
ATOM 1485 N N . ILE A 1 185 ? 2.935 -4.475 5.636 1.00 87.44 185 ILE A N 1
ATOM 1486 C CA . ILE A 1 185 ? 3.779 -5.600 5.219 1.00 87.44 185 ILE A CA 1
ATOM 1487 C C . ILE A 1 185 ? 3.371 -6.882 5.962 1.00 87.44 185 ILE A C 1
ATOM 1489 O O . ILE A 1 185 ? 3.213 -7.944 5.354 1.00 87.44 185 ILE A O 1
ATOM 1493 N N . GLU A 1 186 ? 3.157 -6.794 7.273 1.00 85.31 186 GLU A N 1
ATOM 1494 C CA . GLU A 1 186 ? 3.055 -7.965 8.150 1.00 85.31 186 GLU A CA 1
ATOM 1495 C C . GLU A 1 186 ? 1.617 -8.456 8.331 1.00 85.31 186 GLU A C 1
ATOM 1497 O O . GLU A 1 186 ? 1.341 -9.648 8.167 1.00 85.31 186 GLU A O 1
ATOM 1502 N N . GLU A 1 187 ? 0.655 -7.554 8.532 1.00 85.50 187 GLU A N 1
ATOM 1503 C CA . GLU A 1 187 ? -0.695 -7.930 8.951 1.00 85.50 187 GLU A CA 1
ATOM 1504 C C . GLU A 1 187 ? -1.521 -8.567 7.846 1.00 85.50 187 GLU A C 1
ATOM 1506 O O . GLU A 1 187 ? -1.725 -7.995 6.773 1.00 85.50 187 GLU A O 1
ATOM 1511 N N . ASN A 1 188 ? -2.056 -9.755 8.110 1.00 82.69 188 ASN A N 1
ATOM 1512 C CA . ASN A 1 188 ? -2.951 -10.459 7.197 1.00 82.69 188 ASN A CA 1
ATOM 1513 C C . ASN A 1 188 ? -4.398 -10.276 7.675 1.00 82.69 188 ASN A C 1
ATOM 1515 O O . ASN A 1 188 ? -4.859 -11.007 8.558 1.00 82.69 188 ASN A O 1
ATOM 1519 N N . PRO A 1 189 ? -5.156 -9.300 7.139 1.00 79.19 189 PRO A N 1
ATOM 1520 C CA . PRO A 1 189 ? -6.506 -9.053 7.615 1.00 79.19 189 PRO A CA 1
ATOM 1521 C C . PRO A 1 189 ? -7.396 -10.270 7.343 1.00 79.19 189 PRO A C 1
ATOM 1523 O O . PRO A 1 189 ? -7.577 -10.669 6.189 1.00 79.19 189 PRO A O 1
ATOM 1526 N N . ARG A 1 190 ? -8.033 -10.809 8.396 1.00 74.31 190 ARG A N 1
ATOM 1527 C CA . ARG A 1 190 ? -9.074 -11.842 8.255 1.00 74.31 190 ARG A CA 1
ATOM 1528 C C . ARG A 1 190 ? -10.150 -11.333 7.297 1.00 74.31 190 ARG A C 1
ATOM 1530 O O . ARG A 1 190 ? -10.802 -10.311 7.541 1.00 74.31 190 ARG A O 1
ATOM 1537 N N . CYS A 1 191 ? -10.307 -12.021 6.176 1.00 69.06 191 CYS A N 1
ATOM 1538 C CA . CYS A 1 191 ? -11.153 -11.589 5.078 1.00 69.06 191 CYS A CA 1
ATOM 1539 C C . CYS A 1 191 ? -11.973 -12.759 4.535 1.00 69.06 191 CYS A C 1
ATOM 1541 O O . CYS A 1 191 ? -11.635 -13.924 4.720 1.00 69.06 191 CYS A O 1
ATOM 1543 N N . THR A 1 192 ? -13.099 -12.448 3.892 1.00 73.69 192 THR A N 1
ATOM 1544 C CA . THR A 1 192 ? -13.922 -13.483 3.260 1.00 73.69 192 THR A CA 1
ATOM 1545 C C . THR A 1 192 ? -13.131 -14.161 2.144 1.00 73.69 192 THR A C 1
ATOM 1547 O O . THR A 1 192 ? -12.327 -13.506 1.482 1.00 73.69 192 THR A O 1
ATOM 1550 N N . LEU A 1 193 ? -13.411 -15.438 1.865 1.00 70.25 193 LEU A N 1
ATOM 1551 C CA . LEU A 1 193 ? -12.776 -16.181 0.762 1.00 70.25 193 LEU A CA 1
ATOM 1552 C C . LEU A 1 193 ? -12.820 -15.410 -0.571 1.00 70.25 193 LEU A C 1
ATOM 1554 O O . LEU A 1 193 ? -11.844 -15.390 -1.315 1.00 70.25 193 LEU A O 1
ATOM 1558 N N . LYS A 1 194 ? -13.923 -14.695 -0.841 1.00 75.81 194 LYS A N 1
ATOM 1559 C CA . LYS A 1 194 ? -14.068 -13.818 -2.016 1.00 75.81 194 LYS A CA 1
ATOM 1560 C C . LYS A 1 194 ? -13.014 -12.706 -2.067 1.00 75.81 194 LYS A C 1
ATOM 1562 O O . LYS A 1 194 ? -12.541 -12.368 -3.144 1.00 75.81 194 LYS A O 1
ATOM 1567 N N . TYR A 1 195 ? -12.692 -12.103 -0.926 1.00 77.81 195 TYR A N 1
ATOM 1568 C CA . TYR A 1 195 ? -11.673 -11.061 -0.842 1.00 77.81 195 TYR A CA 1
ATOM 1569 C C . TYR A 1 195 ? -10.266 -11.656 -0.885 1.00 77.81 195 TYR A C 1
ATOM 1571 O O . TYR A 1 195 ? -9.410 -11.122 -1.579 1.00 77.81 195 TYR A O 1
ATOM 1579 N N . TYR A 1 196 ? -10.038 -12.769 -0.185 1.00 75.19 196 TYR A N 1
ATOM 1580 C CA . TYR A 1 196 ? -8.747 -13.457 -0.174 1.00 75.19 196 TYR A CA 1
ATOM 1581 C C . TYR A 1 196 ? -8.318 -13.882 -1.586 1.00 75.19 196 TYR A C 1
ATOM 1583 O O . TYR A 1 196 ? -7.183 -13.663 -2.001 1.00 75.19 196 TYR A O 1
ATOM 1591 N N . ASN A 1 197 ? -9.272 -14.392 -2.367 1.00 81.69 197 ASN A N 1
ATOM 1592 C CA . ASN A 1 197 ? -9.069 -14.777 -3.761 1.00 81.69 197 ASN A CA 1
ATOM 1593 C C . ASN A 1 197 ? -9.226 -13.609 -4.747 1.00 81.69 197 ASN A C 1
ATOM 1595 O O . ASN A 1 197 ? -9.268 -13.843 -5.955 1.00 81.69 197 ASN A O 1
ATOM 1599 N N . LYS A 1 198 ? -9.351 -12.359 -4.275 1.00 90.81 198 LYS A N 1
ATOM 1600 C CA . LYS A 1 198 ? -9.474 -11.212 -5.174 1.00 90.81 198 LYS A CA 1
ATOM 1601 C C . LYS A 1 198 ? -8.171 -11.030 -5.946 1.00 90.81 198 LYS A C 1
ATOM 1603 O O . LYS A 1 198 ? -7.097 -10.849 -5.370 1.00 90.81 198 LYS A O 1
ATOM 1608 N N . GLU A 1 199 ? -8.305 -11.030 -7.263 1.00 95.25 199 GLU A N 1
ATOM 1609 C CA . GLU A 1 199 ? -7.225 -10.761 -8.196 1.00 95.25 199 GLU A CA 1
ATOM 1610 C C . GLU A 1 199 ? -7.363 -9.359 -8.788 1.00 95.25 199 GLU A C 1
ATOM 1612 O O . GLU A 1 199 ? -8.469 -8.918 -9.095 1.00 95.25 199 GLU A O 1
ATOM 1617 N N . LEU A 1 200 ? -6.227 -8.688 -8.944 1.00 95.88 200 LEU A N 1
ATOM 1618 C CA . LEU A 1 200 ? -6.063 -7.384 -9.565 1.00 95.88 200 LEU A CA 1
ATOM 1619 C C . LEU A 1 200 ? -5.532 -7.572 -10.979 1.00 95.88 200 LEU A C 1
ATOM 1621 O O . LEU A 1 200 ? -4.590 -8.347 -11.193 1.00 95.88 200 LEU A O 1
ATOM 1625 N N . ARG A 1 201 ? -6.104 -6.850 -11.939 1.00 94.88 201 ARG A N 1
ATOM 1626 C CA . ARG A 1 201 ? -5.583 -6.806 -13.306 1.00 94.88 201 ARG A CA 1
ATOM 1627 C C . ARG A 1 201 ? -4.383 -5.870 -13.396 1.00 94.88 201 ARG A C 1
ATOM 1629 O O . ARG A 1 201 ? -4.368 -4.794 -12.801 1.00 94.88 201 ARG A O 1
ATOM 1636 N N . THR A 1 202 ? -3.392 -6.274 -14.182 1.00 94.81 202 THR A N 1
ATOM 1637 C CA . THR A 1 202 ? -2.187 -5.476 -14.441 1.00 94.81 202 THR A CA 1
ATOM 1638 C C . THR A 1 202 ? -2.061 -5.147 -15.926 1.00 94.81 202 THR A C 1
ATOM 1640 O O . THR A 1 202 ? -2.677 -5.795 -16.771 1.00 94.81 202 THR A O 1
ATOM 1643 N N . ARG A 1 203 ? -1.215 -4.168 -16.253 1.00 92.25 203 ARG A N 1
ATOM 1644 C CA . ARG A 1 203 ? -0.797 -3.819 -17.621 1.00 92.25 203 ARG A CA 1
ATOM 1645 C C . ARG A 1 203 ? 0.204 -4.822 -18.212 1.00 92.25 203 ARG A C 1
ATOM 1647 O O . ARG A 1 203 ? 0.576 -4.720 -19.384 1.00 92.25 203 ARG A O 1
ATOM 1654 N N . ILE A 1 204 ? 0.672 -5.772 -17.400 1.00 91.50 204 ILE A N 1
ATOM 1655 C CA . ILE A 1 204 ? 1.618 -6.813 -17.792 1.00 91.50 204 ILE A CA 1
ATOM 1656 C C . ILE A 1 204 ? 0.841 -7.936 -18.471 1.00 91.50 204 ILE A C 1
ATOM 1658 O O . ILE A 1 204 ? -0.081 -8.500 -17.898 1.00 91.50 204 ILE A O 1
ATOM 1662 N N . VAL A 1 205 ? 1.263 -8.318 -19.666 1.00 88.94 205 VAL A N 1
ATOM 1663 C CA . VAL A 1 205 ? 0.710 -9.428 -20.439 1.00 88.94 205 VAL A CA 1
ATOM 1664 C C . VAL A 1 205 ? 1.700 -10.575 -20.462 1.00 88.94 205 VAL A C 1
ATOM 1666 O O . VAL A 1 205 ? 2.916 -10.377 -20.558 1.00 88.94 205 VAL A O 1
ATOM 1669 N N . LYS A 1 206 ? 1.168 -11.791 -20.397 1.00 84.94 206 LYS A N 1
ATOM 1670 C CA . LYS A 1 206 ? 1.907 -13.027 -20.632 1.00 84.94 206 LYS A CA 1
ATOM 1671 C C . LYS A 1 206 ? 1.331 -13.731 -21.844 1.00 84.94 206 LYS A C 1
ATOM 1673 O O . LYS A 1 206 ? 0.118 -13.761 -22.022 1.00 84.94 206 LYS A O 1
ATOM 1678 N N . THR A 1 207 ? 2.209 -14.337 -22.625 1.00 80.69 207 THR A N 1
ATOM 1679 C CA . THR A 1 207 ? 1.801 -15.338 -23.609 1.00 80.69 207 THR A CA 1
ATOM 1680 C C . THR A 1 207 ? 1.632 -16.670 -22.885 1.00 80.69 207 THR A C 1
ATOM 1682 O O . THR A 1 207 ? 2.570 -17.119 -22.221 1.00 80.69 207 THR A O 1
ATOM 1685 N N . ASP A 1 208 ? 0.445 -17.267 -22.953 1.00 77.38 208 ASP A N 1
ATOM 1686 C CA . ASP A 1 208 ? 0.181 -18.577 -22.359 1.00 77.38 208 ASP A CA 1
ATOM 1687 C C . ASP A 1 208 ? 0.677 -19.734 -23.252 1.00 77.38 208 ASP A C 1
ATOM 1689 O O . ASP A 1 208 ? 1.233 -19.534 -24.335 1.00 77.38 208 ASP A O 1
ATOM 1693 N N . ASN A 1 209 ? 0.475 -20.971 -22.792 1.00 74.69 209 ASN A N 1
ATOM 1694 C CA . ASN A 1 209 ? 0.886 -22.177 -23.522 1.00 74.69 209 ASN A CA 1
ATOM 1695 C C . ASN A 1 209 ? 0.117 -22.379 -24.842 1.00 74.69 209 ASN A C 1
ATOM 1697 O O . ASN A 1 209 ? 0.557 -23.155 -25.686 1.00 74.69 209 ASN A O 1
ATOM 1701 N N . LEU A 1 210 ? -1.020 -21.698 -25.017 1.00 80.62 210 LEU A N 1
ATOM 1702 C CA . LEU A 1 210 ? -1.850 -21.707 -26.222 1.00 80.62 210 LEU A CA 1
ATOM 1703 C C . LEU A 1 210 ? -1.543 -20.513 -27.141 1.00 80.62 210 LEU A C 1
ATOM 1705 O O . LEU A 1 210 ? -2.246 -20.297 -28.124 1.00 80.62 210 LEU A O 1
ATOM 1709 N N . ARG A 1 211 ? -0.476 -19.755 -26.847 1.00 79.69 211 ARG A N 1
ATOM 1710 C CA . ARG A 1 211 ? -0.060 -18.538 -27.564 1.00 79.69 211 ARG A CA 1
ATOM 1711 C C . ARG A 1 211 ? -1.078 -17.394 -27.494 1.00 79.69 211 ARG A C 1
ATOM 1713 O O . ARG A 1 211 ? -1.001 -16.459 -28.289 1.00 79.69 211 ARG A O 1
ATOM 1720 N N . LEU A 1 212 ? -1.988 -17.426 -26.524 1.00 83.81 212 LEU A N 1
ATOM 1721 C CA . LEU A 1 212 ? -2.918 -16.340 -26.245 1.00 83.81 212 LEU A CA 1
ATOM 1722 C C . LEU A 1 212 ? -2.275 -15.328 -25.296 1.00 83.81 212 LEU A C 1
ATOM 1724 O O . LEU A 1 212 ? -1.535 -15.674 -24.372 1.00 83.81 212 LEU A O 1
ATOM 1728 N N . GLN A 1 213 ? -2.567 -14.052 -25.529 1.00 83.50 213 GLN A N 1
ATOM 1729 C CA . GLN A 1 213 ? -2.142 -12.971 -24.650 1.00 83.50 213 GLN A CA 1
ATOM 1730 C C . GLN A 1 213 ? -3.139 -12.809 -23.504 1.00 83.50 213 GLN A C 1
ATOM 1732 O O . GLN A 1 213 ? -4.295 -12.448 -23.722 1.00 83.50 213 GLN A O 1
ATOM 1737 N N . VAL A 1 214 ? -2.677 -13.047 -22.279 1.00 86.88 214 VAL A N 1
ATOM 1738 C CA . VAL A 1 214 ? -3.477 -12.907 -21.059 1.00 86.88 214 VAL A CA 1
ATOM 1739 C C . VAL A 1 214 ? -2.858 -11.887 -20.114 1.00 86.88 214 VAL A C 1
ATOM 1741 O O . VAL A 1 214 ? -1.638 -11.834 -19.943 1.00 86.88 214 VAL A O 1
ATOM 1744 N N . ASP A 1 215 ? -3.704 -11.086 -19.468 1.00 87.88 215 ASP A N 1
ATOM 1745 C CA . ASP A 1 215 ? -3.247 -10.149 -18.444 1.00 87.88 215 ASP A CA 1
ATOM 1746 C C . ASP A 1 215 ? -2.726 -10.919 -17.237 1.00 87.88 215 ASP A C 1
ATOM 1748 O O . ASP A 1 215 ? -3.383 -11.805 -16.681 1.00 87.88 215 ASP A O 1
ATOM 1752 N N . GLN A 1 216 ? -1.527 -10.556 -16.801 1.00 90.69 216 GLN A N 1
ATOM 1753 C CA . GLN A 1 216 ? -1.008 -11.003 -15.535 1.00 90.69 216 GLN A CA 1
ATOM 1754 C C . GLN A 1 216 ? -1.910 -10.457 -14.429 1.00 90.69 216 GLN A C 1
ATOM 1756 O O . GLN A 1 216 ? -2.235 -9.270 -14.383 1.00 90.69 216 GLN A O 1
ATOM 1761 N N . ARG A 1 217 ? -2.272 -11.343 -13.506 1.00 93.75 217 ARG A N 1
ATOM 1762 C CA . ARG A 1 217 ? -3.054 -10.996 -12.330 1.00 93.75 217 ARG A CA 1
ATOM 1763 C C . ARG A 1 217 ? -2.232 -11.104 -11.058 1.00 93.75 217 ARG A C 1
ATOM 1765 O O . ARG A 1 217 ? -1.409 -12.016 -10.890 1.00 93.75 217 ARG A O 1
ATOM 1772 N N . TRP A 1 218 ? -2.466 -10.167 -10.153 1.00 95.25 218 TRP A N 1
ATOM 1773 C CA . TRP A 1 218 ? -1.873 -10.141 -8.822 1.00 95.25 218 TRP A CA 1
ATOM 1774 C C . TRP A 1 218 ? -2.930 -10.447 -7.782 1.00 95.25 218 TRP A C 1
ATOM 1776 O O . TRP A 1 218 ? -4.051 -9.970 -7.883 1.00 95.25 218 TRP A O 1
ATOM 1786 N N . ARG A 1 219 ? -2.595 -11.248 -6.771 1.00 93.69 219 ARG A N 1
ATOM 1787 C CA . ARG A 1 219 ? -3.504 -11.417 -5.638 1.00 93.69 219 ARG A CA 1
ATOM 1788 C C . ARG A 1 219 ? -3.434 -10.159 -4.795 1.00 93.69 219 ARG A C 1
ATOM 1790 O O . ARG A 1 219 ? -2.333 -9.727 -4.458 1.00 93.69 219 ARG A O 1
ATOM 1797 N N . LEU A 1 220 ? -4.590 -9.604 -4.441 1.00 93.50 220 LEU A N 1
ATOM 1798 C CA . LEU A 1 220 ? -4.649 -8.389 -3.631 1.00 93.50 220 LEU A CA 1
ATOM 1799 C C . LEU A 1 220 ? -3.880 -8.558 -2.313 1.00 93.50 220 LEU A C 1
ATOM 1801 O O . LEU A 1 220 ? -3.145 -7.666 -1.923 1.00 93.50 220 LEU A O 1
ATOM 1805 N N . HIS A 1 221 ? -3.990 -9.730 -1.688 1.00 89.44 221 HIS A N 1
ATOM 1806 C CA . HIS A 1 221 ? -3.333 -10.050 -0.420 1.00 89.44 221 HIS A CA 1
ATOM 1807 C C . HIS A 1 221 ? -1.794 -10.123 -0.494 1.00 89.44 221 HIS A C 1
ATOM 1809 O O . HIS A 1 221 ? -1.112 -10.006 0.518 1.00 89.44 221 HIS A O 1
ATOM 1815 N N . ASP A 1 222 ? -1.234 -10.314 -1.690 1.00 91.12 222 ASP A N 1
ATOM 1816 C CA . ASP A 1 222 ? 0.203 -10.531 -1.874 1.00 91.12 222 ASP A CA 1
ATOM 1817 C C . ASP A 1 222 ? 0.919 -9.308 -2.464 1.00 91.12 222 ASP A C 1
ATOM 1819 O O . ASP A 1 222 ? 2.143 -9.220 -2.375 1.00 91.12 222 ASP A O 1
ATOM 1823 N N . VAL A 1 223 ? 0.185 -8.381 -3.097 1.00 93.00 223 VAL A N 1
ATOM 1824 C CA . VAL A 1 223 ? 0.773 -7.295 -3.905 1.00 93.00 223 VAL A CA 1
ATOM 1825 C C . VAL A 1 223 ? 1.676 -6.366 -3.092 1.00 93.00 223 VAL A C 1
ATOM 1827 O O . VAL A 1 223 ? 2.689 -5.909 -3.611 1.00 93.00 223 VAL A O 1
ATOM 1830 N N . LEU A 1 224 ? 1.354 -6.157 -1.812 1.00 92.06 224 LEU A N 1
ATOM 1831 C CA . LEU A 1 224 ? 2.147 -5.347 -0.885 1.00 92.06 224 LEU A CA 1
ATOM 1832 C C . LEU A 1 224 ? 3.150 -6.176 -0.062 1.00 92.06 224 LEU A C 1
ATOM 1834 O O . LEU A 1 224 ? 3.915 -5.623 0.709 1.00 92.06 224 LEU A O 1
ATOM 1838 N N . LYS A 1 225 ? 3.157 -7.506 -0.189 1.00 88.69 225 LYS A N 1
ATOM 1839 C CA . LYS A 1 225 ? 3.901 -8.391 0.732 1.00 88.69 225 LYS A CA 1
ATOM 1840 C C . LYS A 1 225 ? 4.987 -9.208 0.074 1.00 88.69 225 LYS A C 1
ATOM 1842 O O . LYS A 1 225 ? 5.989 -9.538 0.693 1.00 88.69 225 LYS A O 1
ATOM 1847 N N . GLN A 1 226 ? 4.770 -9.570 -1.184 1.00 90.06 226 GLN A N 1
ATOM 1848 C CA . GLN A 1 226 ? 5.678 -10.423 -1.932 1.00 90.06 226 GLN A CA 1
ATOM 1849 C C . GLN A 1 226 ? 6.588 -9.714 -2.956 1.00 90.06 226 GLN A C 1
ATOM 1851 O O . GLN A 1 226 ? 7.301 -10.452 -3.640 1.00 90.06 226 GLN A O 1
ATOM 1856 N N . PRO A 1 227 ? 6.629 -8.376 -3.157 1.00 91.38 227 PRO A N 1
ATOM 1857 C CA . PRO A 1 227 ? 7.641 -7.820 -4.054 1.00 91.38 227 PRO A CA 1
ATOM 1858 C C . PRO A 1 227 ? 9.052 -7.993 -3.470 1.00 91.38 227 PRO A C 1
ATOM 1860 O O . PRO A 1 227 ? 9.227 -8.141 -2.263 1.00 91.38 227 PRO A O 1
ATOM 1863 N N . GLY A 1 228 ? 10.067 -8.003 -4.337 1.00 90.44 228 GLY A N 1
ATOM 1864 C CA . GLY A 1 228 ? 11.456 -7.830 -3.898 1.00 90.44 228 GLY A CA 1
ATOM 1865 C C . GLY A 1 228 ? 11.738 -6.374 -3.518 1.00 90.44 228 GLY A C 1
ATOM 1866 O O . GLY A 1 228 ? 10.953 -5.487 -3.847 1.00 90.44 228 GLY A O 1
ATOM 1867 N N . VAL A 1 229 ? 12.876 -6.115 -2.885 1.00 90.62 229 VAL A N 1
ATOM 1868 C CA . VAL A 1 229 ? 13.339 -4.756 -2.569 1.00 90.62 229 VAL A CA 1
ATOM 1869 C C . VAL A 1 229 ? 14.350 -4.318 -3.621 1.00 90.62 229 VAL A C 1
ATOM 1871 O O . VAL A 1 229 ? 15.195 -5.106 -4.045 1.00 90.62 229 VAL A O 1
ATOM 1874 N N . ARG A 1 230 ? 14.260 -3.072 -4.073 1.00 89.88 230 ARG A N 1
ATOM 1875 C CA . ARG A 1 230 ? 15.219 -2.456 -4.986 1.00 89.88 230 ARG A CA 1
ATOM 1876 C C . ARG A 1 230 ? 15.741 -1.163 -4.382 1.00 89.88 230 ARG A C 1
ATOM 1878 O O . ARG A 1 230 ? 14.946 -0.317 -3.997 1.00 89.88 230 ARG A O 1
ATOM 1885 N N . VAL A 1 231 ? 17.058 -1.008 -4.384 1.00 87.81 231 VAL A N 1
ATOM 1886 C CA . VAL A 1 231 ? 17.780 0.125 -3.791 1.00 87.81 231 VAL A CA 1
ATOM 1887 C C . VAL A 1 231 ? 18.720 0.713 -4.840 1.00 87.81 231 VAL A C 1
ATOM 1889 O O . VAL A 1 231 ? 19.272 -0.042 -5.641 1.00 87.81 231 VAL A O 1
ATOM 1892 N N . ILE A 1 232 ? 18.884 2.035 -4.870 1.00 85.06 232 ILE A N 1
ATOM 1893 C CA . ILE A 1 232 ? 19.914 2.688 -5.689 1.00 85.06 232 ILE A CA 1
ATOM 1894 C C . ILE A 1 232 ? 21.230 2.610 -4.921 1.00 85.06 232 ILE A C 1
ATOM 1896 O O . ILE A 1 232 ? 21.297 2.989 -3.758 1.00 85.06 232 ILE A O 1
ATOM 1900 N N . ASP A 1 233 ? 22.262 2.082 -5.562 1.00 80.81 233 ASP A N 1
ATOM 1901 C CA . ASP A 1 233 ? 23.617 2.108 -5.030 1.00 80.81 233 ASP A CA 1
ATOM 1902 C C . ASP A 1 233 ? 24.254 3.463 -5.332 1.00 80.81 233 ASP A C 1
ATOM 1904 O O . ASP A 1 233 ? 24.482 3.790 -6.495 1.00 80.81 233 ASP A O 1
ATOM 1908 N N . MET A 1 234 ? 24.510 4.248 -4.287 1.00 75.25 234 MET A N 1
ATOM 1909 C CA . MET A 1 234 ? 24.984 5.631 -4.405 1.00 75.25 234 MET A CA 1
ATOM 1910 C C . MET A 1 234 ? 26.361 5.730 -5.070 1.00 75.25 234 MET A C 1
ATOM 1912 O O . MET A 1 234 ? 26.636 6.710 -5.754 1.00 75.25 234 MET A O 1
ATOM 1916 N N . GLU A 1 235 ? 27.212 4.709 -4.928 1.00 78.75 235 GLU A N 1
ATOM 1917 C CA . GLU A 1 235 ? 28.551 4.712 -5.530 1.00 78.75 235 GLU A CA 1
ATOM 1918 C C . GLU A 1 235 ? 28.502 4.465 -7.042 1.00 78.75 235 GLU A C 1
ATOM 1920 O O . GLU A 1 235 ? 29.263 5.056 -7.807 1.00 78.75 235 GLU A O 1
ATOM 1925 N N . SER A 1 236 ? 27.613 3.573 -7.485 1.00 80.00 236 SER A N 1
ATOM 1926 C CA . SER A 1 236 ? 27.537 3.150 -8.887 1.00 80.00 236 SER A CA 1
ATOM 1927 C C . SER A 1 236 ? 26.409 3.819 -9.675 1.00 80.00 236 SER A C 1
ATOM 1929 O O . SER A 1 236 ? 26.376 3.712 -10.902 1.00 80.00 236 SER A O 1
ATOM 1931 N N . GLY A 1 237 ? 25.457 4.460 -8.991 1.00 78.94 237 GLY A N 1
ATOM 1932 C CA . GLY A 1 237 ? 24.196 4.945 -9.555 1.00 78.94 237 GLY A CA 1
ATOM 1933 C C . GLY A 1 237 ? 23.278 3.827 -10.067 1.00 78.94 237 GLY A C 1
ATOM 1934 O O . GLY A 1 237 ? 22.245 4.104 -10.675 1.00 78.94 237 GLY A O 1
ATOM 1935 N N . GLN A 1 238 ? 23.643 2.553 -9.869 1.00 83.25 238 GLN A N 1
ATOM 1936 C CA . GLN A 1 238 ? 22.910 1.408 -10.402 1.00 83.25 238 GLN A CA 1
ATOM 1937 C C . GLN A 1 238 ? 21.946 0.821 -9.375 1.00 83.25 238 GLN A C 1
ATOM 1939 O O . GLN A 1 238 ? 22.182 0.824 -8.169 1.00 83.25 238 GLN A O 1
ATOM 1944 N N . TYR A 1 239 ? 20.860 0.225 -9.862 1.00 87.19 239 TYR A N 1
ATOM 1945 C CA . TYR A 1 239 ? 19.933 -0.487 -8.995 1.00 87.19 239 TYR A CA 1
ATOM 1946 C C . TYR A 1 239 ? 20.510 -1.819 -8.503 1.00 87.19 239 TYR A C 1
ATOM 1948 O O . TYR A 1 239 ? 20.912 -2.687 -9.284 1.00 87.19 239 TYR A O 1
ATOM 1956 N N . GLN A 1 240 ? 20.444 -2.026 -7.192 1.00 88.88 240 GLN A N 1
ATOM 1957 C CA . GLN A 1 240 ? 20.617 -3.315 -6.540 1.00 88.88 240 GLN A CA 1
ATOM 1958 C C . GLN A 1 240 ? 19.255 -3.916 -6.190 1.00 88.88 240 GLN A C 1
ATOM 1960 O O . GLN A 1 240 ? 18.325 -3.220 -5.789 1.00 88.88 240 GLN A O 1
ATOM 1965 N N . TYR A 1 241 ? 19.140 -5.234 -6.346 1.00 89.81 241 TYR A N 1
ATOM 1966 C CA . TYR A 1 241 ? 17.887 -5.964 -6.185 1.00 89.81 241 TYR A CA 1
ATOM 1967 C C . TYR A 1 241 ? 18.058 -7.038 -5.118 1.00 89.81 241 TYR A C 1
ATOM 1969 O O . TYR A 1 241 ? 18.987 -7.848 -5.179 1.00 89.81 241 TYR A O 1
ATOM 1977 N N . PHE A 1 242 ? 17.136 -7.076 -4.169 1.00 88.38 242 PHE A N 1
ATOM 1978 C CA . PHE A 1 242 ? 17.160 -7.977 -3.031 1.00 88.38 242 PHE A CA 1
ATOM 1979 C C . PHE A 1 242 ? 15.852 -8.758 -2.944 1.00 88.38 242 PHE A C 1
ATOM 1981 O O . PHE A 1 242 ? 14.755 -8.229 -3.120 1.00 88.38 242 PHE A O 1
ATOM 1988 N N . GLY A 1 243 ? 15.972 -10.056 -2.686 1.00 84.12 243 GLY A N 1
ATOM 1989 C CA . GLY A 1 243 ? 14.846 -10.872 -2.256 1.00 84.12 243 GLY A CA 1
ATOM 1990 C C . GLY A 1 243 ? 14.732 -10.851 -0.735 1.00 84.12 243 GLY A C 1
ATOM 1991 O O . GLY A 1 243 ? 15.752 -10.920 -0.050 1.00 84.12 243 GLY A O 1
ATOM 1992 N N . CYS A 1 244 ? 13.507 -10.809 -0.211 1.00 72.62 244 CYS A N 1
ATOM 1993 C CA . CYS A 1 244 ? 13.262 -10.912 1.223 1.00 72.62 244 CYS A CA 1
ATOM 1994 C C . CYS A 1 244 ? 13.860 -12.203 1.798 1.00 72.62 244 CYS A C 1
ATOM 1996 O O . CYS A 1 244 ? 13.644 -13.298 1.267 1.00 72.62 244 CYS A O 1
ATOM 1998 N N . PHE A 1 245 ? 14.569 -12.048 2.915 1.00 66.50 245 PHE A N 1
ATOM 1999 C CA . PHE A 1 245 ? 15.141 -13.119 3.728 1.00 66.50 245 PHE A CA 1
ATOM 2000 C C . PHE A 1 245 ? 14.241 -13.406 4.939 1.00 66.50 245 PHE A C 1
ATOM 2002 O O . PHE A 1 245 ? 14.688 -13.420 6.078 1.0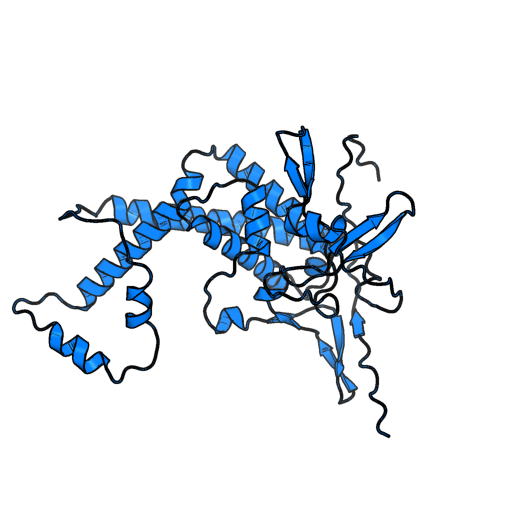0 66.50 245 PHE A O 1
ATOM 2009 N N . THR A 1 246 ? 12.930 -13.559 4.737 1.00 53.59 246 THR A N 1
ATOM 2010 C CA . THR A 1 246 ? 12.020 -13.725 5.879 1.00 53.59 246 THR A CA 1
ATOM 2011 C C . THR A 1 246 ? 12.157 -15.122 6.497 1.00 53.59 246 THR A C 1
ATOM 2013 O O . THR A 1 246 ? 11.943 -16.105 5.779 1.00 53.59 246 THR A O 1
ATOM 2016 N N . PRO A 1 247 ? 12.381 -15.244 7.820 1.00 42.41 247 PRO A N 1
ATOM 2017 C CA . PRO A 1 247 ? 12.199 -16.504 8.546 1.00 42.41 247 PRO A CA 1
ATOM 2018 C C . PRO A 1 247 ? 10.714 -16.916 8.660 1.00 42.41 247 PRO A C 1
ATOM 2020 O O . PRO A 1 247 ? 10.418 -18.058 8.990 1.00 42.41 247 PRO A O 1
ATOM 2023 N N . PHE A 1 248 ? 9.778 -16.018 8.326 1.00 46.31 248 PHE A N 1
ATOM 2024 C CA . PHE A 1 248 ? 8.324 -16.182 8.485 1.00 46.31 248 PHE A CA 1
ATOM 2025 C C . PHE A 1 248 ? 7.588 -16.811 7.281 1.00 46.31 248 PHE A C 1
ATOM 2027 O O . PHE A 1 248 ? 6.366 -16.738 7.188 1.00 46.31 248 PHE A O 1
ATOM 2034 N N . GLY A 1 249 ? 8.304 -17.420 6.331 1.00 44.78 249 GLY A N 1
ATOM 2035 C CA . GLY A 1 249 ? 7.692 -18.254 5.283 1.00 44.78 249 GLY A CA 1
ATOM 2036 C C . GLY A 1 249 ? 7.080 -17.538 4.066 1.00 44.78 249 GLY A C 1
ATOM 2037 O O . GLY A 1 249 ? 6.717 -18.217 3.102 1.00 44.78 249 GLY A O 1
ATOM 2038 N N . PHE A 1 250 ? 7.020 -16.202 4.013 1.00 56.00 250 PHE A N 1
ATOM 2039 C CA . PHE A 1 250 ? 6.662 -15.489 2.777 1.00 56.00 250 PHE A CA 1
ATOM 2040 C C . PHE A 1 250 ? 7.883 -15.344 1.868 1.00 56.00 250 PHE A C 1
ATOM 2042 O O . PHE A 1 250 ? 8.602 -14.350 1.890 1.00 56.00 250 PHE A O 1
ATOM 2049 N N . SER A 1 251 ? 8.116 -16.347 1.024 1.00 69.69 251 SER A N 1
ATOM 2050 C CA . SER A 1 251 ? 9.084 -16.199 -0.063 1.00 69.69 251 SER A CA 1
ATOM 2051 C C . SER A 1 251 ? 8.641 -15.053 -0.977 1.00 69.69 251 SER A C 1
ATOM 2053 O O . SER A 1 251 ? 7.597 -15.131 -1.628 1.00 69.69 251 SER A O 1
ATOM 2055 N N . CYS A 1 252 ? 9.418 -13.967 -1.009 1.00 82.00 252 CYS A N 1
ATOM 2056 C CA . CYS A 1 252 ? 9.203 -12.908 -1.987 1.00 82.00 252 CYS A CA 1
ATOM 2057 C C . CYS A 1 252 ? 9.124 -13.517 -3.396 1.00 82.00 252 CYS A C 1
ATOM 2059 O O . CYS A 1 252 ? 9.816 -14.481 -3.743 1.00 82.00 252 CYS A O 1
ATOM 2061 N N . ARG A 1 253 ? 8.260 -12.940 -4.218 1.00 88.31 253 ARG A N 1
ATOM 2062 C CA . ARG A 1 253 ? 7.994 -13.346 -5.592 1.00 88.31 253 ARG A CA 1
ATOM 2063 C C . ARG A 1 253 ? 8.235 -12.183 -6.547 1.00 88.31 253 ARG A C 1
ATOM 2065 O O . ARG A 1 253 ? 7.292 -11.720 -7.199 1.00 88.31 253 ARG A O 1
ATOM 2072 N N . PRO A 1 254 ? 9.486 -11.709 -6.676 1.00 88.88 254 PRO A N 1
ATOM 2073 C CA . PRO A 1 254 ? 9.821 -10.631 -7.601 1.00 88.88 254 PRO A CA 1
ATOM 2074 C C . PRO A 1 254 ? 9.589 -11.021 -9.066 1.00 88.88 254 PRO A C 1
ATOM 2076 O O . PRO A 1 254 ? 9.322 -10.171 -9.909 1.00 88.88 254 PRO A O 1
ATOM 2079 N N . ASP A 1 255 ? 9.590 -12.323 -9.369 1.00 86.81 255 ASP A N 1
ATOM 2080 C CA . ASP A 1 255 ? 9.167 -12.873 -10.658 1.00 86.81 255 ASP A CA 1
ATOM 2081 C C . ASP A 1 255 ? 7.693 -12.592 -10.975 1.00 86.81 255 ASP A C 1
ATOM 2083 O O . ASP A 1 255 ? 7.284 -12.696 -12.129 1.00 86.81 255 ASP A O 1
ATOM 2087 N N . LYS A 1 256 ? 6.865 -12.313 -9.967 1.00 90.19 256 LYS A N 1
ATOM 2088 C CA . LYS A 1 256 ? 5.438 -12.045 -10.124 1.00 90.19 256 LYS A CA 1
ATOM 2089 C C . LYS A 1 256 ? 5.119 -10.596 -9.787 1.00 90.19 256 LYS A C 1
ATOM 2091 O O . LYS A 1 256 ? 4.559 -9.917 -10.639 1.00 90.19 256 LYS A O 1
ATOM 2096 N N . TYR A 1 257 ? 5.447 -10.128 -8.592 1.00 92.25 257 TYR A N 1
ATOM 2097 C CA . TYR A 1 257 ? 5.041 -8.812 -8.083 1.00 92.25 257 TYR A CA 1
ATOM 2098 C C . TYR A 1 257 ? 6.080 -7.710 -8.337 1.00 92.25 257 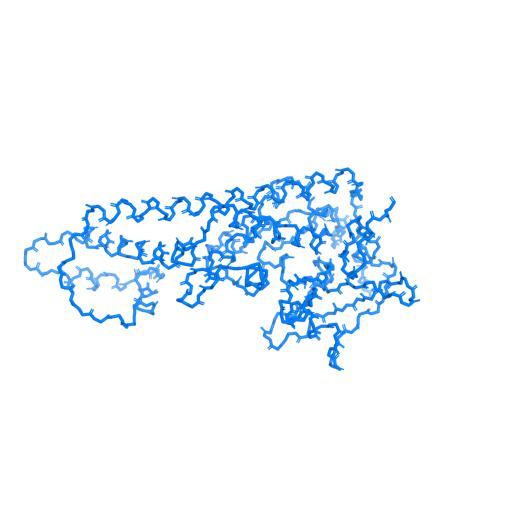TYR A C 1
ATOM 2100 O O . TYR A 1 257 ? 5.852 -6.561 -7.970 1.00 92.25 257 TYR A O 1
ATOM 2108 N N . GLY A 1 258 ? 7.194 -8.038 -8.997 1.00 92.19 258 GLY A N 1
ATOM 2109 C CA . GLY A 1 258 ? 8.267 -7.092 -9.279 1.00 92.19 258 GLY A CA 1
ATOM 2110 C C . GLY A 1 258 ? 9.003 -6.648 -8.019 1.00 92.19 258 GLY A C 1
ATOM 2111 O O . GLY A 1 258 ? 9.189 -7.433 -7.088 1.00 92.19 258 GLY A O 1
ATOM 2112 N N . PHE A 1 259 ? 9.435 -5.392 -8.011 1.00 92.62 259 PHE A N 1
ATOM 2113 C CA . PHE A 1 259 ? 10.233 -4.815 -6.934 1.00 92.62 259 PHE A CA 1
ATOM 2114 C C . PHE A 1 259 ? 9.575 -3.550 -6.406 1.00 92.62 259 PHE A C 1
ATOM 2116 O O . PHE A 1 259 ? 8.861 -2.878 -7.146 1.00 92.62 259 PHE A O 1
ATOM 2123 N N . ARG A 1 260 ? 9.818 -3.247 -5.137 1.00 92.94 260 ARG A N 1
ATOM 2124 C CA . ARG A 1 260 ? 9.445 -1.999 -4.475 1.00 92.94 260 ARG A CA 1
ATOM 2125 C C . ARG A 1 260 ? 10.693 -1.300 -3.941 1.00 92.94 260 ARG A C 1
ATOM 2127 O O . ARG A 1 260 ? 11.719 -1.957 -3.756 1.00 92.94 260 ARG A O 1
ATOM 2134 N N . GLY A 1 261 ? 10.606 -0.001 -3.692 1.00 90.94 261 GLY A N 1
ATOM 2135 C CA . GLY A 1 261 ? 11.602 0.714 -2.898 1.00 90.94 261 GLY A CA 1
ATOM 2136 C C . GLY A 1 261 ? 11.613 0.240 -1.436 1.00 90.94 261 GLY A C 1
ATOM 2137 O O . GLY A 1 261 ? 10.643 -0.394 -0.988 1.00 90.94 261 GLY A O 1
ATOM 2138 N N . PRO A 1 262 ? 12.705 0.498 -0.701 1.00 89.44 262 PRO A N 1
ATOM 2139 C CA . PRO A 1 262 ? 12.708 0.352 0.745 1.00 89.44 262 PRO A CA 1
ATOM 2140 C C . PRO A 1 262 ? 11.688 1.298 1.385 1.00 89.44 262 PRO A C 1
ATOM 2142 O O . PRO A 1 262 ? 11.447 2.386 0.870 1.00 89.44 262 PRO A O 1
ATOM 2145 N N . LEU A 1 263 ? 11.094 0.861 2.491 1.00 89.56 263 LEU A N 1
ATOM 2146 C CA . LEU A 1 263 ? 10.240 1.686 3.334 1.00 89.56 263 LEU A CA 1
ATOM 2147 C C . LEU A 1 263 ? 11.074 2.300 4.452 1.00 89.56 263 LEU A C 1
ATOM 2149 O O . LEU A 1 263 ? 11.795 1.587 5.161 1.00 89.56 263 LEU A O 1
ATOM 2153 N N . HIS A 1 264 ? 10.923 3.605 4.625 1.00 86.38 264 HIS A N 1
ATOM 2154 C CA . HIS A 1 264 ? 11.642 4.382 5.619 1.00 86.38 264 HIS A CA 1
ATOM 2155 C C . HIS A 1 264 ? 10.715 4.875 6.717 1.00 86.38 264 HIS A C 1
ATOM 2157 O O . HIS A 1 264 ? 9.511 5.062 6.536 1.00 86.38 264 HIS A O 1
ATOM 2163 N N . ILE A 1 265 ? 11.312 5.088 7.879 1.00 83.62 265 ILE A N 1
ATOM 2164 C CA . ILE A 1 265 ? 10.662 5.615 9.068 1.00 83.62 265 ILE A CA 1
ATOM 2165 C C . ILE A 1 265 ? 11.547 6.690 9.676 1.00 83.62 265 ILE A C 1
ATOM 2167 O O . ILE A 1 265 ? 12.770 6.575 9.656 1.00 83.62 265 ILE A O 1
ATOM 2171 N N . TRP A 1 266 ? 10.938 7.739 10.217 1.00 80.50 266 TRP A N 1
ATOM 2172 C CA . TRP A 1 266 ? 11.676 8.735 10.982 1.00 80.50 266 TRP A CA 1
ATOM 2173 C C . TRP A 1 266 ? 12.086 8.130 12.327 1.00 80.50 266 TRP A C 1
ATOM 2175 O O . TRP A 1 266 ? 11.230 7.691 13.098 1.00 80.50 266 TRP A O 1
ATOM 2185 N N . ASN A 1 267 ? 13.388 8.080 12.603 1.00 79.94 267 ASN A N 1
ATOM 2186 C CA . ASN A 1 267 ? 13.924 7.631 13.879 1.00 79.94 267 ASN A CA 1
ATOM 2187 C C . ASN A 1 267 ? 14.257 8.852 14.736 1.00 79.94 267 ASN A C 1
ATOM 2189 O O . ASN A 1 267 ? 15.295 9.483 14.540 1.00 79.94 267 ASN A O 1
ATOM 2193 N N . GLU A 1 268 ? 13.403 9.165 15.711 1.00 77.56 268 GLU A N 1
ATOM 2194 C CA . GLU A 1 268 ? 13.619 10.316 16.596 1.00 77.56 268 GLU A CA 1
ATOM 2195 C C . GLU A 1 268 ? 14.918 10.222 17.405 1.00 77.56 268 GLU A C 1
ATOM 2197 O O . GLU A 1 268 ? 15.555 11.244 17.644 1.00 77.56 268 GLU A O 1
ATOM 2202 N N . ASN A 1 269 ? 15.354 9.013 17.776 1.00 81.56 269 ASN A N 1
ATOM 2203 C CA . ASN A 1 269 ? 16.576 8.831 18.566 1.00 81.56 269 ASN A CA 1
ATOM 2204 C C . ASN A 1 269 ? 17.838 9.160 17.762 1.00 81.56 269 ASN A C 1
ATOM 2206 O O . ASN A 1 269 ? 18.835 9.606 18.324 1.00 81.56 269 ASN A O 1
ATOM 2210 N N . GLU A 1 270 ? 17.806 8.902 16.455 1.00 80.25 270 GLU A N 1
ATOM 2211 C CA . GLU A 1 270 ? 18.938 9.132 15.554 1.00 80.25 270 GLU A CA 1
ATOM 2212 C C . GLU A 1 270 ? 18.798 10.431 14.751 1.00 80.25 270 GLU A C 1
ATOM 2214 O O . GLU A 1 270 ? 19.747 10.827 14.080 1.00 80.25 270 GLU A O 1
ATOM 2219 N N . GLY A 1 271 ? 17.634 11.088 14.811 1.00 77.94 271 GLY A N 1
ATOM 2220 C CA . GLY A 1 271 ? 17.340 12.315 14.074 1.00 77.94 271 GLY A CA 1
ATOM 2221 C C . GLY A 1 271 ? 17.361 12.151 12.553 1.00 77.94 271 GLY A C 1
ATOM 2222 O O . GLY A 1 271 ? 17.617 13.129 11.858 1.00 77.94 271 GLY A O 1
ATOM 2223 N N . LYS A 1 272 ? 17.134 10.935 12.041 1.00 81.88 272 LYS A N 1
ATOM 2224 C CA . LYS A 1 272 ? 17.224 10.607 10.609 1.00 81.88 272 LYS A CA 1
ATOM 2225 C C . LYS A 1 272 ? 16.215 9.543 10.194 1.00 81.88 272 LYS A C 1
ATOM 2227 O O . LYS A 1 272 ? 15.669 8.821 11.032 1.00 81.88 272 LYS A O 1
ATOM 2232 N N . TYR A 1 273 ? 16.004 9.399 8.889 1.00 80.62 273 TYR A N 1
ATOM 2233 C CA . TYR A 1 273 ? 15.226 8.288 8.345 1.00 80.62 273 TYR A CA 1
ATOM 2234 C C . TYR A 1 273 ? 16.027 6.979 8.382 1.00 80.62 273 TYR A C 1
ATOM 2236 O O . TYR A 1 273 ? 17.180 6.928 7.959 1.00 80.62 273 TYR A O 1
ATOM 2244 N N . THR A 1 274 ? 15.408 5.904 8.866 1.00 84.00 274 THR A N 1
ATOM 2245 C CA . THR A 1 274 ? 15.976 4.549 8.870 1.00 84.00 274 THR A CA 1
ATOM 2246 C C . THR A 1 274 ? 15.038 3.563 8.184 1.00 84.00 274 THR A C 1
ATOM 2248 O O . THR A 1 274 ? 13.846 3.819 8.020 1.00 84.00 274 THR A O 1
ATOM 2251 N N . LEU A 1 275 ? 15.575 2.425 7.740 1.00 85.88 275 LEU A N 1
ATOM 2252 C CA . LEU A 1 275 ? 14.772 1.368 7.128 1.00 85.88 275 LEU A CA 1
ATOM 2253 C C . LEU A 1 275 ? 13.875 0.687 8.160 1.00 85.88 275 LEU A C 1
ATOM 2255 O O . LEU A 1 275 ? 14.306 0.394 9.278 1.00 85.88 275 LEU A O 1
ATOM 2259 N N . VAL A 1 276 ? 12.664 0.315 7.744 1.00 84.31 276 VAL A N 1
ATOM 2260 C CA . VAL A 1 276 ? 11.846 -0.608 8.540 1.00 84.31 276 VAL A CA 1
ATOM 2261 C C . VAL A 1 276 ? 12.599 -1.933 8.768 1.00 84.31 276 VAL A C 1
ATOM 2263 O O . VAL A 1 276 ? 13.326 -2.383 7.874 1.00 84.31 276 VAL A O 1
ATOM 2266 N N . PRO A 1 277 ? 12.421 -2.623 9.913 1.00 79.81 277 PRO A N 1
ATOM 2267 C CA . PRO A 1 277 ? 13.254 -3.773 10.298 1.00 79.81 277 PRO A CA 1
ATOM 2268 C C . PRO A 1 277 ? 13.395 -4.884 9.237 1.00 79.81 277 PRO A C 1
ATOM 2270 O O . PRO A 1 277 ? 14.469 -5.472 9.059 1.00 79.81 277 PRO A O 1
ATOM 2273 N N . ASN A 1 278 ? 12.322 -5.162 8.491 1.00 77.56 278 ASN A N 1
ATOM 2274 C CA . ASN A 1 278 ? 12.323 -6.182 7.436 1.00 77.56 278 ASN A CA 1
ATOM 2275 C C . ASN A 1 278 ? 13.159 -5.772 6.212 1.00 77.56 278 ASN A C 1
ATOM 2277 O O . ASN A 1 278 ? 13.819 -6.616 5.591 1.00 77.56 278 ASN A O 1
ATOM 2281 N N . ASP A 1 279 ? 13.163 -4.482 5.881 1.00 83.69 279 ASP A N 1
ATOM 2282 C CA . ASP A 1 279 ? 13.954 -3.941 4.777 1.00 83.69 279 ASP A CA 1
ATOM 2283 C C . ASP A 1 279 ? 15.411 -3.801 5.188 1.00 83.69 279 ASP A C 1
ATOM 2285 O O . ASP A 1 279 ? 16.282 -4.222 4.430 1.00 83.69 279 ASP A O 1
ATOM 2289 N N . MET A 1 280 ? 15.668 -3.367 6.426 1.00 81.31 280 MET A N 1
ATOM 2290 C CA . MET A 1 280 ? 17.001 -3.367 7.032 1.00 81.31 280 MET A CA 1
ATOM 2291 C C . MET A 1 280 ? 17.660 -4.746 6.907 1.00 81.31 280 MET A C 1
ATOM 2293 O O . MET A 1 280 ? 18.755 -4.893 6.365 1.00 81.31 280 MET A O 1
ATOM 2297 N N . THR A 1 281 ? 16.939 -5.802 7.300 1.00 79.38 281 THR A N 1
ATOM 2298 C CA . THR A 1 281 ? 17.421 -7.186 7.177 1.00 79.38 281 THR A CA 1
ATOM 2299 C C . THR A 1 281 ? 17.692 -7.571 5.720 1.00 79.38 281 THR A C 1
ATOM 2301 O O . THR A 1 281 ? 18.661 -8.268 5.425 1.00 79.38 281 THR A O 1
ATOM 2304 N N . SER A 1 282 ? 16.853 -7.131 4.786 1.00 79.81 282 SER A N 1
ATOM 2305 C CA . SER A 1 282 ? 17.004 -7.474 3.369 1.00 79.81 282 SER A CA 1
ATOM 2306 C C . SER A 1 282 ? 18.177 -6.743 2.702 1.00 79.81 282 SER A C 1
ATOM 2308 O O . SER A 1 282 ? 18.826 -7.323 1.830 1.00 79.81 282 SER A O 1
ATOM 2310 N N . CYS A 1 283 ? 18.466 -5.508 3.117 1.00 80.12 283 CYS A N 1
ATOM 2311 C CA . CYS A 1 283 ? 19.500 -4.654 2.535 1.00 80.12 283 CYS A CA 1
ATOM 2312 C C . CYS A 1 283 ? 20.882 -4.877 3.174 1.00 80.12 283 CYS A C 1
ATOM 2314 O O . CYS A 1 283 ? 21.880 -4.991 2.456 1.00 80.12 283 CYS A O 1
ATOM 2316 N N . GLU A 1 284 ? 20.948 -5.003 4.501 1.00 80.56 284 GLU A N 1
ATOM 2317 C CA . GLU A 1 284 ? 22.208 -4.950 5.260 1.00 80.56 284 GLU A CA 1
ATOM 2318 C C . GLU A 1 284 ? 22.666 -6.303 5.822 1.00 80.56 284 GLU A C 1
ATOM 2320 O O . GLU A 1 284 ? 23.848 -6.481 6.113 1.00 80.56 284 GLU A O 1
ATOM 2325 N N . SER A 1 285 ? 21.777 -7.297 5.949 1.00 76.00 285 SER A N 1
ATOM 2326 C CA . SER A 1 285 ? 22.154 -8.584 6.548 1.00 76.00 285 SER A CA 1
ATOM 2327 C C . SER A 1 285 ? 23.241 -9.299 5.744 1.00 76.00 285 SER A C 1
ATOM 2329 O O . SER A 1 285 ? 23.163 -9.421 4.520 1.00 76.00 285 SER A O 1
ATOM 2331 N N . SER A 1 286 ? 24.195 -9.918 6.443 1.00 73.31 286 SER A N 1
ATOM 2332 C CA . SER A 1 286 ? 25.173 -10.841 5.846 1.00 73.31 286 SER A CA 1
ATOM 2333 C C . SER A 1 286 ? 24.519 -12.033 5.145 1.00 73.31 286 SER A C 1
ATOM 2335 O O . SER A 1 286 ? 25.108 -12.626 4.243 1.00 73.31 286 SER A O 1
ATOM 2337 N N . LYS A 1 287 ? 23.282 -12.372 5.528 1.00 71.19 287 LYS A N 1
ATOM 2338 C CA . LYS A 1 287 ? 22.503 -13.425 4.886 1.00 71.19 287 LYS A CA 1
ATOM 2339 C C . LYS A 1 287 ? 21.749 -12.939 3.654 1.00 71.19 287 LYS A C 1
ATOM 2341 O O . LYS A 1 287 ? 21.189 -13.791 3.001 1.00 71.19 287 LYS A O 1
ATOM 2346 N N . ARG A 1 288 ? 21.717 -11.649 3.297 1.00 78.69 288 ARG A N 1
ATOM 2347 C CA . ARG A 1 288 ? 20.857 -11.095 2.227 1.00 78.69 288 ARG A CA 1
ATOM 2348 C C . ARG A 1 288 ? 20.886 -11.864 0.897 1.00 78.69 288 ARG A C 1
ATOM 2350 O O . ARG A 1 288 ? 21.927 -12.327 0.429 1.00 78.69 288 ARG A O 1
ATOM 2357 N N . ARG A 1 289 ? 19.737 -11.914 0.209 1.00 81.38 289 ARG A N 1
ATOM 2358 C CA . ARG A 1 289 ? 19.593 -12.551 -1.112 1.00 81.38 289 ARG A CA 1
ATOM 2359 C C . ARG A 1 289 ? 19.722 -11.501 -2.202 1.00 81.38 289 ARG A C 1
ATOM 2361 O O . ARG A 1 289 ? 18.709 -10.972 -2.658 1.00 81.38 289 ARG A O 1
ATOM 2368 N N . LYS A 1 290 ? 20.937 -11.225 -2.669 1.00 86.88 290 LYS A N 1
ATOM 2369 C CA . LYS A 1 290 ? 21.107 -10.375 -3.855 1.00 86.88 290 LYS A CA 1
ATOM 2370 C C . LYS A 1 290 ? 20.595 -11.111 -5.099 1.00 86.88 290 LYS A C 1
ATOM 2372 O O . LYS A 1 290 ? 20.945 -12.265 -5.343 1.00 86.88 290 LYS A O 1
ATOM 2377 N N . ILE A 1 291 ? 19.743 -10.449 -5.871 1.00 88.31 291 ILE A N 1
ATOM 2378 C CA . ILE A 1 291 ? 19.237 -10.921 -7.158 1.00 88.31 291 ILE A CA 1
ATOM 2379 C C . ILE A 1 291 ? 20.064 -10.236 -8.242 1.00 88.31 291 ILE A C 1
ATOM 2381 O O . ILE A 1 291 ? 20.173 -9.012 -8.276 1.00 88.31 291 ILE A O 1
ATOM 2385 N N . THR A 1 292 ? 20.663 -11.025 -9.132 1.00 88.88 292 THR A N 1
ATOM 2386 C CA . THR A 1 292 ? 21.443 -10.487 -10.249 1.00 88.88 292 THR A CA 1
ATOM 2387 C C . THR A 1 292 ? 20.543 -9.665 -11.167 1.00 88.88 292 THR A C 1
ATOM 2389 O O . THR A 1 292 ? 19.483 -10.137 -11.596 1.00 88.88 292 THR A O 1
ATOM 2392 N N . TYR A 1 293 ? 20.982 -8.447 -11.490 1.00 87.00 293 TYR A N 1
ATOM 2393 C CA . TYR A 1 293 ? 20.305 -7.623 -12.480 1.00 87.00 293 TYR A CA 1
ATOM 2394 C C . TYR A 1 293 ? 20.201 -8.376 -13.809 1.00 87.00 293 TYR A C 1
ATOM 2396 O O . TYR A 1 293 ? 21.113 -9.074 -14.250 1.00 87.00 293 TYR A O 1
ATOM 2404 N N . ASN A 1 294 ? 19.045 -8.239 -14.441 1.00 86.75 294 ASN A N 1
ATOM 2405 C CA . ASN A 1 294 ? 18.749 -8.869 -15.715 1.00 86.75 294 ASN A CA 1
ATOM 2406 C C . ASN A 1 294 ? 17.973 -7.861 -16.562 1.00 86.75 294 ASN A C 1
ATOM 2408 O O . ASN A 1 294 ? 16.786 -7.673 -16.287 1.00 86.75 294 ASN A O 1
ATOM 2412 N N . PRO A 1 295 ? 18.591 -7.260 -17.591 1.00 82.62 295 PRO A N 1
ATOM 2413 C CA . PRO A 1 295 ? 17.938 -6.249 -18.422 1.00 82.62 295 PRO A CA 1
ATOM 2414 C C . PRO A 1 295 ? 16.784 -6.823 -19.257 1.00 82.62 295 PRO A C 1
ATOM 2416 O O . PRO A 1 295 ? 15.927 -6.089 -19.730 1.00 82.62 295 PRO A O 1
ATOM 2419 N N . LYS A 1 296 ? 16.715 -8.154 -19.421 1.00 84.19 296 LYS A N 1
ATOM 2420 C CA . LYS A 1 296 ? 15.590 -8.831 -20.088 1.00 84.19 296 LYS A CA 1
ATOM 2421 C C . LYS A 1 296 ? 14.392 -9.045 -19.158 1.00 84.19 296 LYS A C 1
ATOM 2423 O O . LYS A 1 296 ? 13.352 -9.525 -19.608 1.00 84.19 296 LYS A O 1
ATOM 2428 N N . ASN A 1 297 ? 14.529 -8.763 -17.861 1.00 86.69 297 ASN A N 1
ATOM 2429 C CA . ASN A 1 297 ? 13.427 -8.846 -16.915 1.00 86.69 297 ASN A CA 1
ATOM 2430 C C . ASN A 1 297 ? 12.617 -7.545 -16.952 1.00 86.69 297 ASN A C 1
ATOM 2432 O O . ASN A 1 297 ? 13.100 -6.505 -16.516 1.00 86.69 297 ASN A O 1
ATOM 2436 N N . ILE A 1 298 ? 11.356 -7.636 -17.382 1.00 87.94 298 ILE A N 1
ATOM 2437 C CA . ILE A 1 298 ? 10.423 -6.497 -17.448 1.00 87.94 298 ILE A CA 1
ATOM 2438 C C . ILE A 1 298 ? 10.226 -5.770 -16.109 1.00 87.94 298 ILE A C 1
ATOM 2440 O O . ILE A 1 298 ? 9.807 -4.620 -16.084 1.00 87.94 298 ILE A O 1
ATOM 2444 N N . HIS A 1 299 ? 10.478 -6.449 -14.987 1.00 90.38 299 HIS A N 1
ATOM 2445 C CA . HIS A 1 299 ? 10.366 -5.853 -13.659 1.00 90.38 299 HIS A CA 1
ATOM 2446 C C . HIS A 1 299 ? 11.590 -4.989 -13.321 1.00 90.38 299 HIS A C 1
ATOM 2448 O O . HIS A 1 299 ? 11.475 -4.063 -12.530 1.00 90.38 299 HIS A O 1
ATOM 2454 N N . HIS A 1 300 ? 12.757 -5.293 -13.899 1.00 89.50 300 HIS A N 1
ATOM 2455 C CA . HIS A 1 300 ? 13.992 -4.544 -13.659 1.00 89.50 300 HIS A CA 1
ATOM 2456 C C . HIS A 1 300 ? 14.123 -3.320 -14.567 1.00 89.50 300 HIS A C 1
ATOM 2458 O O . HIS A 1 300 ? 14.808 -2.380 -14.188 1.00 89.50 300 HIS A O 1
ATOM 2464 N N . SER A 1 301 ? 13.474 -3.341 -15.736 1.00 86.69 301 SER A N 1
ATOM 2465 C CA . SER A 1 301 ? 13.529 -2.267 -16.733 1.00 86.69 301 SER A CA 1
ATOM 2466 C C . SER A 1 301 ? 12.633 -1.068 -16.418 1.00 86.69 301 SER A C 1
ATOM 2468 O O . SER A 1 301 ? 12.627 -0.111 -17.179 1.00 86.69 301 SER A O 1
ATOM 2470 N N . TYR A 1 302 ? 11.810 -1.137 -15.369 1.00 87.88 302 TYR A N 1
ATOM 2471 C CA . TYR A 1 302 ? 11.006 0.003 -14.939 1.00 87.88 302 TYR A CA 1
ATOM 2472 C C . TYR A 1 302 ? 11.846 0.932 -14.070 1.00 87.88 302 TYR A C 1
ATOM 2474 O O . TYR A 1 302 ? 12.348 0.496 -13.035 1.00 87.88 302 TYR A O 1
ATOM 2482 N N . GLU A 1 303 ? 11.932 2.202 -14.434 1.00 86.00 303 GLU A N 1
ATOM 2483 C CA . GLU A 1 303 ? 12.624 3.239 -13.670 1.00 86.00 303 GLU A CA 1
ATOM 2484 C C . GLU A 1 303 ? 11.583 4.118 -12.963 1.00 86.00 303 GLU A C 1
ATOM 2486 O O . GLU A 1 303 ? 10.734 4.694 -13.642 1.00 86.00 303 GLU A O 1
ATOM 2491 N N . PRO A 1 304 ? 11.577 4.177 -11.617 1.00 85.44 304 PRO A N 1
ATOM 2492 C CA . PRO A 1 304 ? 10.668 5.035 -10.881 1.00 85.44 304 PRO A CA 1
ATOM 2493 C C . PRO A 1 304 ? 10.881 6.500 -11.172 1.00 85.44 304 PRO A C 1
ATOM 2495 O O . PRO A 1 304 ? 12.009 6.964 -11.337 1.00 85.44 304 PRO A O 1
ATOM 2498 N N . THR A 1 305 ? 9.778 7.228 -11.134 1.00 84.75 305 THR A N 1
ATOM 2499 C CA . THR A 1 305 ? 9.798 8.689 -11.206 1.00 84.75 305 THR A CA 1
ATOM 2500 C C . THR A 1 305 ? 10.081 9.317 -9.844 1.00 84.75 305 THR A C 1
ATOM 2502 O O . THR A 1 305 ? 10.770 10.342 -9.769 1.00 84.75 305 THR A O 1
ATOM 2505 N N . LEU A 1 306 ? 9.588 8.675 -8.780 1.00 79.50 306 LEU A N 1
ATOM 2506 C CA . LEU A 1 306 ? 9.796 9.037 -7.392 1.00 79.50 306 LEU A CA 1
ATOM 2507 C C . LEU A 1 306 ? 11.103 8.430 -6.891 1.00 79.50 306 LEU A C 1
ATOM 2509 O O . LEU A 1 306 ? 11.329 7.220 -6.967 1.00 79.50 306 LEU A O 1
ATOM 2513 N N . CYS A 1 307 ? 11.948 9.283 -6.329 1.00 67.00 307 CYS A N 1
ATOM 2514 C CA . CYS A 1 307 ? 13.094 8.846 -5.554 1.00 67.00 307 CYS A CA 1
ATOM 2515 C C . CYS A 1 307 ? 12.677 8.737 -4.084 1.00 67.00 307 CYS A C 1
ATOM 2517 O O . CYS A 1 307 ? 11.937 9.583 -3.580 1.00 67.00 307 CYS A O 1
ATOM 2519 N N . CYS A 1 308 ? 13.181 7.725 -3.379 1.00 61.59 308 CYS A N 1
ATOM 2520 C CA . CYS A 1 308 ? 13.225 7.758 -1.920 1.00 61.59 308 CYS A CA 1
ATOM 2521 C C . CYS A 1 308 ? 14.245 8.842 -1.527 1.00 61.59 308 CYS A C 1
ATOM 2523 O O . CYS A 1 308 ? 15.436 8.559 -1.442 1.00 61.59 308 CYS A O 1
ATOM 2525 N N . CYS A 1 309 ? 13.817 10.101 -1.413 1.00 51.31 309 CYS A N 1
ATOM 2526 C CA . CYS A 1 309 ? 14.693 11.210 -1.036 1.00 51.31 309 CYS A CA 1
ATOM 2527 C C . CYS A 1 309 ? 14.964 11.157 0.470 1.00 51.31 309 CYS A C 1
ATOM 2529 O O . CYS A 1 309 ? 14.204 11.734 1.245 1.00 51.31 309 CYS A O 1
ATOM 2531 N N . HIS A 1 310 ? 16.033 10.479 0.884 1.00 51.59 310 HIS A N 1
ATOM 2532 C CA . HIS A 1 310 ? 16.471 10.462 2.281 1.00 51.59 310 HIS A CA 1
ATOM 2533 C C . HIS A 1 310 ? 17.995 10.539 2.373 1.00 51.59 310 HIS A C 1
ATOM 2535 O O . HIS A 1 310 ? 18.637 9.588 2.797 1.00 51.59 310 HIS A O 1
ATOM 2541 N N . ASP A 1 311 ? 18.548 11.687 1.990 1.00 40.06 311 ASP A N 1
ATOM 2542 C CA . ASP A 1 311 ? 19.800 12.170 2.569 1.00 40.06 311 ASP A CA 1
ATOM 2543 C C . ASP A 1 311 ? 19.493 13.497 3.270 1.00 40.06 311 ASP A C 1
ATOM 2545 O O . ASP A 1 311 ? 18.722 14.311 2.756 1.00 40.06 311 ASP A O 1
ATOM 2549 N N . ASP A 1 312 ? 20.088 13.701 4.447 1.00 40.84 312 ASP A N 1
ATOM 2550 C CA . ASP A 1 312 ? 19.931 14.835 5.378 1.00 40.84 312 ASP A CA 1
ATOM 2551 C C . ASP A 1 312 ? 20.326 16.218 4.808 1.00 40.84 312 ASP A C 1
ATOM 2553 O O . ASP A 1 312 ? 20.555 17.186 5.533 1.00 40.84 312 ASP A O 1
ATOM 2557 N N . THR A 1 313 ? 20.394 16.356 3.491 1.00 37.31 313 THR A N 1
ATOM 2558 C CA . THR A 1 313 ? 20.625 17.612 2.794 1.00 37.31 313 THR A CA 1
ATOM 2559 C C . THR A 1 313 ? 19.372 17.925 2.002 1.00 37.31 313 THR A C 1
ATOM 2561 O O . THR A 1 313 ? 19.125 17.303 0.974 1.00 37.31 313 THR A O 1
ATOM 2564 N N . GLY A 1 314 ? 18.561 18.864 2.486 1.00 32.44 314 GLY A N 1
ATOM 2565 C CA . GLY A 1 314 ? 17.341 19.329 1.827 1.00 32.44 314 GLY A CA 1
ATOM 2566 C C . GLY A 1 314 ? 17.568 19.949 0.442 1.00 32.44 314 GLY A C 1
ATOM 2567 O O . GLY A 1 314 ? 17.354 21.142 0.263 1.00 32.44 314 GLY A O 1
ATOM 2568 N N . SER A 1 315 ? 17.947 19.149 -0.549 1.00 27.23 315 SER A N 1
ATOM 2569 C CA . SER A 1 315 ? 17.920 19.499 -1.964 1.00 27.23 315 SER A CA 1
ATOM 2570 C C . SER A 1 315 ? 17.110 18.444 -2.708 1.00 27.23 315 SER A C 1
ATOM 2572 O O . SER A 1 315 ? 17.625 17.424 -3.163 1.00 27.23 315 SER A O 1
ATOM 2574 N N . CYS A 1 316 ? 15.809 18.697 -2.826 1.00 33.06 316 CYS A N 1
ATOM 2575 C CA . CYS A 1 316 ? 15.037 18.150 -3.932 1.00 33.06 316 CYS A CA 1
ATOM 2576 C C . CYS A 1 316 ? 15.202 19.109 -5.111 1.00 33.06 316 CYS A C 1
ATOM 2578 O O . CYS A 1 316 ? 14.307 19.906 -5.363 1.00 33.06 316 CYS A O 1
ATOM 2580 N N . ASP A 1 317 ? 16.335 19.030 -5.805 1.00 26.03 317 ASP A N 1
ATOM 2581 C CA . ASP A 1 317 ? 16.451 19.587 -7.150 1.00 26.03 317 ASP A CA 1
ATOM 2582 C C . ASP A 1 317 ? 16.494 18.416 -8.136 1.00 26.03 317 ASP A C 1
ATOM 2584 O O . ASP A 1 317 ? 17.444 17.629 -8.170 1.00 26.03 317 ASP A O 1
ATOM 2588 N N . LYS A 1 318 ? 15.412 18.285 -8.905 1.00 32.22 318 LYS A N 1
ATOM 2589 C CA . LYS A 1 318 ? 15.463 17.776 -10.274 1.00 32.22 318 LYS A CA 1
ATOM 2590 C C . LYS A 1 318 ? 15.366 18.971 -11.205 1.00 32.22 318 LYS A C 1
ATOM 2592 O O . LYS A 1 318 ? 14.494 19.828 -10.931 1.00 32.22 318 LYS A O 1
#

Radius of gyration: 23.67 Å; chains: 1; bounding box: 67×52×64 Å

Secondary structure (DSSP, 8-state):
--------EEESSPPPHHHHHHHHHHHHHHHHHHHHHHHHHHHHHHHHHHSS-----------TTTTTHHHHSS--SSHHHHHHHT--SS---HHHHHHHHHHHHHHHHHHHHHGGGTTS-HHHHHHHHHHHHHHHHHHTHHHHHTBSSHHHHHHHHHHHHHHHHHHTTSTT---SHHHHHHHHHH------HHHHT-EEEEEEEEE-TTS-EEEEEEETTTTTTSPEEEEE-TTT-PEEEEE---TTS----HHHH-EEPPPEEEETTTTEEEE-HHHHHHHH-TT-EEEPP-TT-TTTS---SS----SSS-----

Sequence (318 aa):
KISKDKTSKRIRCYPNEAEVAKVIELFQERLVLTFNRKKTKYQRILSELGVNAKPHCGEADHEDEEDMEMIIGETYSKARCIRNSFRFGGSINFRRFLRGLHNVIRRSKAIRITRPLDSIQKEDFDCELKAVASELSIAYEYQLAMLADAAEVNAVADHAVRCMMRYLKDTDAVFNPTNLLQAVIEENPRCTLKYYNKELRTRIVKTDNLRLQVDQRWRLHDVLKQPGVRVIDMESGQYQYFGCFTPFGFSCRPDKYGFRGPLHIWNENEGKYTLVPNDMTSCESSKRRKITYNPKNIHHSYEPTLCCCHDDTGSCDK

pLDDT: mean 77.01, std 20.08, range [26.03, 98.5]